Protein AF-A0AA38MY98-F1 (afdb_monomer_lite)

pLDDT: mean 74.71, std 24.86, range [24.56, 97.12]

Structure (mmCIF, N/CA/C/O backbone):
data_AF-A0AA38MY98-F1
#
_entry.id   AF-A0AA38MY98-F1
#
loop_
_atom_site.group_PDB
_atom_site.id
_atom_site.type_symbol
_atom_site.label_atom_id
_atom_site.label_alt_id
_atom_site.label_comp_id
_atom_site.label_asym_id
_atom_site.label_entity_id
_atom_site.label_seq_id
_atom_site.pdbx_PDB_ins_code
_atom_site.Cartn_x
_atom_site.Cartn_y
_atom_site.Cartn_z
_atom_site.occupancy
_atom_site.B_iso_or_equiv
_atom_site.auth_seq_id
_atom_site.auth_comp_id
_atom_site.auth_asym_id
_atom_site.auth_atom_id
_atom_site.pdbx_PDB_model_num
ATOM 1 N N . MET A 1 1 ? -35.362 14.161 -7.105 1.00 40.84 1 MET A N 1
ATOM 2 C CA . MET A 1 1 ? -34.118 13.500 -7.549 1.00 40.84 1 MET A CA 1
ATOM 3 C C . MET A 1 1 ? -33.222 14.542 -8.191 1.00 40.84 1 MET A C 1
ATOM 5 O O . MET A 1 1 ? -33.678 15.198 -9.114 1.00 40.84 1 MET A O 1
ATOM 9 N N . ALA A 1 2 ? -31.988 14.680 -7.711 1.00 24.56 2 ALA A N 1
ATOM 10 C CA . ALA A 1 2 ? -30.863 15.231 -8.465 1.00 24.56 2 ALA A CA 1
ATOM 11 C C . ALA A 1 2 ? -29.579 14.689 -7.817 1.00 24.56 2 ALA A C 1
ATOM 13 O O . ALA A 1 2 ? -29.261 15.024 -6.678 1.00 24.56 2 ALA A O 1
ATOM 14 N N . ARG A 1 3 ? -28.908 13.767 -8.514 1.00 32.44 3 ARG A N 1
ATOM 15 C CA . ARG A 1 3 ? -27.545 13.325 -8.203 1.00 32.44 3 ARG A CA 1
ATOM 16 C C . ARG A 1 3 ? -26.607 14.416 -8.703 1.00 32.44 3 ARG A C 1
ATOM 18 O O . ARG A 1 3 ? -26.642 14.699 -9.894 1.00 32.44 3 ARG A O 1
ATOM 25 N N . ASN A 1 4 ? -25.765 14.961 -7.830 1.00 28.86 4 ASN A N 1
ATOM 26 C CA . ASN A 1 4 ? -24.580 15.687 -8.268 1.00 28.86 4 ASN A CA 1
ATOM 27 C C . ASN A 1 4 ? -23.333 14.864 -7.960 1.00 28.86 4 ASN A C 1
ATOM 29 O O . ASN A 1 4 ? -23.103 14.418 -6.838 1.00 28.86 4 ASN A O 1
ATOM 33 N N . VAL A 1 5 ? -22.591 14.640 -9.038 1.00 44.44 5 VAL A N 1
ATOM 34 C CA . VAL A 1 5 ? -21.356 13.886 -9.176 1.00 44.44 5 VAL A CA 1
ATOM 35 C C . VAL A 1 5 ? -20.304 14.928 -9.539 1.00 44.44 5 VAL A C 1
ATOM 37 O O . VAL A 1 5 ? -20.286 15.386 -10.674 1.00 44.44 5 VAL A O 1
ATOM 40 N N . SER A 1 6 ? -19.454 15.342 -8.604 1.00 34.62 6 SER A N 1
ATOM 41 C CA . SER A 1 6 ? -18.190 16.013 -8.939 1.00 34.62 6 S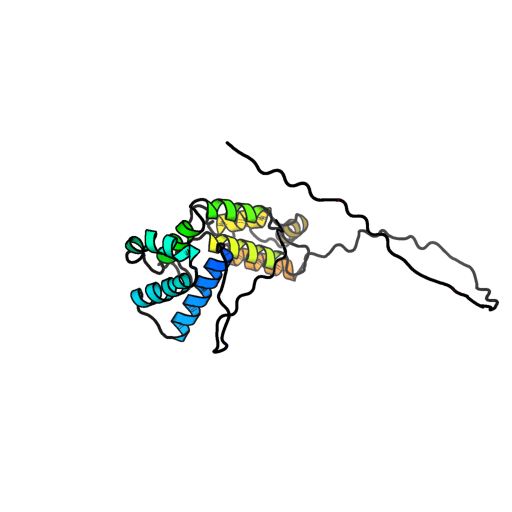ER A CA 1
ATOM 42 C C . SER A 1 6 ? -17.276 16.010 -7.724 1.00 34.62 6 SER A C 1
ATOM 44 O O . SER A 1 6 ? -17.656 16.478 -6.653 1.00 34.62 6 SER A O 1
ATOM 46 N N . GLY A 1 7 ? -16.094 15.425 -7.895 1.00 41.94 7 GLY A N 1
ATOM 47 C CA . GLY A 1 7 ? -15.116 15.251 -6.840 1.00 41.94 7 GLY A CA 1
ATOM 48 C C . GLY A 1 7 ? -14.473 16.551 -6.378 1.00 41.94 7 GLY A C 1
ATOM 49 O O . GLY A 1 7 ? -14.254 17.474 -7.154 1.00 41.94 7 GLY A O 1
ATOM 50 N N . SER A 1 8 ? -14.100 16.542 -5.109 1.00 33.19 8 SER A N 1
ATOM 51 C CA . SER A 1 8 ? -12.891 17.175 -4.599 1.00 33.19 8 SER A CA 1
ATOM 52 C C . SER A 1 8 ? -12.679 16.585 -3.210 1.00 33.19 8 SER A C 1
ATOM 54 O O . SER A 1 8 ? -13.459 16.857 -2.297 1.00 33.19 8 SER A O 1
ATOM 56 N N . GLY A 1 9 ? -11.708 15.678 -3.096 1.00 45.19 9 GLY A N 1
ATOM 57 C CA . GLY A 1 9 ? -11.251 15.195 -1.801 1.00 45.19 9 GLY A CA 1
ATOM 58 C C . GLY A 1 9 ? -10.671 16.369 -1.025 1.00 45.19 9 GLY A C 1
ATOM 59 O O . GLY A 1 9 ? -9.824 17.085 -1.552 1.00 45.19 9 GLY A O 1
ATOM 60 N N . TRP A 1 10 ? -11.153 16.574 0.194 1.00 34.00 10 TRP A N 1
ATOM 61 C CA . TRP A 1 10 ? -10.585 17.543 1.118 1.00 34.00 10 TRP A CA 1
ATOM 62 C C . TRP A 1 10 ? -10.398 16.881 2.475 1.00 34.00 10 TRP A C 1
ATOM 64 O O . TRP A 1 10 ? -11.322 16.268 3.013 1.00 34.00 10 TRP A O 1
ATOM 74 N N . VAL A 1 11 ? -9.195 17.059 3.006 1.00 40.22 11 VAL A N 1
ATOM 75 C CA . VAL A 1 11 ? -8.798 16.797 4.384 1.00 40.22 11 VAL A CA 1
ATOM 76 C C . VAL A 1 11 ? -8.211 18.112 4.898 1.00 40.22 11 VAL A C 1
ATOM 78 O O . VAL A 1 11 ? -7.344 18.689 4.247 1.00 40.22 11 VAL A O 1
ATOM 81 N N . ASP A 1 12 ? -8.700 18.599 6.038 1.00 35.41 12 ASP A N 1
ATOM 82 C CA . ASP A 1 12 ? -8.039 19.640 6.831 1.00 35.41 12 ASP A CA 1
ATOM 83 C C . ASP A 1 12 ? -8.082 19.212 8.301 1.00 35.41 12 ASP A C 1
ATOM 85 O O . ASP A 1 12 ? -9.153 18.961 8.863 1.00 35.41 12 ASP A O 1
ATOM 89 N N . MET A 1 13 ? -6.895 19.068 8.888 1.00 44.84 13 MET A N 1
ATOM 90 C CA . MET A 1 13 ? -6.662 18.518 10.218 1.00 44.84 13 MET A CA 1
ATOM 91 C C . MET A 1 13 ? -5.711 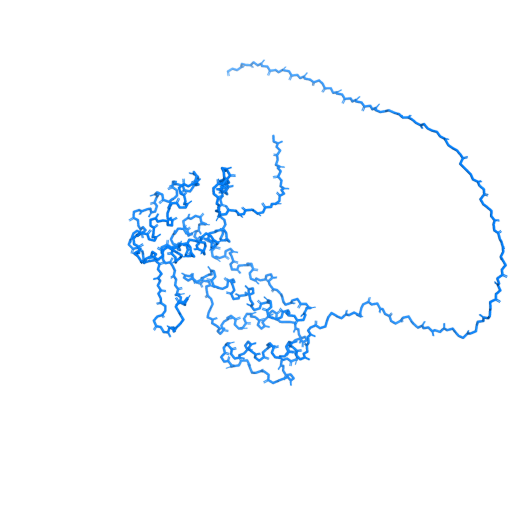19.411 11.027 1.00 44.84 13 MET A C 1
ATOM 93 O O . MET A 1 13 ? -4.643 18.980 11.453 1.00 44.84 13 MET A O 1
ATOM 97 N N . GLY A 1 14 ? -6.172 20.625 11.337 1.00 40.19 14 GLY A N 1
ATOM 98 C CA . GLY A 1 14 ? -5.925 21.232 12.649 1.00 40.19 14 GLY A CA 1
ATOM 99 C C . GLY A 1 14 ? -5.410 22.670 12.641 1.00 40.19 14 GLY A C 1
ATOM 100 O O . GLY A 1 14 ? -4.256 22.921 12.334 1.00 40.19 14 GLY A O 1
ATOM 101 N N . THR A 1 15 ? -6.251 23.611 13.087 1.00 39.53 15 THR A N 1
ATOM 102 C CA . THR A 1 15 ? -5.962 24.601 14.153 1.00 39.53 15 THR A CA 1
ATOM 103 C C . THR A 1 15 ? -7.135 25.590 14.286 1.00 39.53 15 THR A C 1
ATOM 105 O O . THR A 1 15 ? -7.439 26.345 13.373 1.00 39.53 15 THR A O 1
ATOM 108 N N . LEU A 1 16 ? -7.826 25.555 15.435 1.00 38.88 16 LEU A N 1
ATOM 109 C CA . LEU A 1 16 ? -8.679 26.601 16.053 1.00 38.88 16 LEU A CA 1
ATOM 110 C C . LEU A 1 16 ? -9.697 27.429 15.223 1.00 38.88 16 LEU A C 1
ATOM 112 O O . LEU A 1 16 ? -10.316 28.332 15.787 1.00 38.88 16 LEU A O 1
ATOM 116 N N . LYS A 1 17 ? -9.977 27.127 13.953 1.00 36.16 17 LYS A N 1
ATOM 117 C CA . LYS A 1 17 ? -11.133 27.684 13.230 1.00 36.16 17 LYS A CA 1
ATOM 118 C C . LYS A 1 17 ? -12.311 26.720 13.283 1.00 36.16 17 LYS A C 1
ATOM 120 O O . LYS A 1 17 ? -12.193 25.536 12.978 1.00 36.16 17 LYS A O 1
ATOM 125 N N . ALA A 1 18 ? -13.457 27.239 13.714 1.00 36.75 18 ALA A N 1
ATOM 126 C CA . ALA A 1 18 ? -14.704 26.497 13.762 1.00 36.75 18 ALA A CA 1
ATOM 127 C C . ALA A 1 18 ? -15.083 25.995 12.359 1.00 36.75 18 ALA A C 1
ATOM 129 O O . ALA A 1 18 ? -15.306 26.795 11.455 1.00 36.75 18 ALA A O 1
ATOM 130 N N . GLY A 1 19 ? -15.205 24.672 12.225 1.00 42.72 19 GLY A N 1
ATOM 131 C CA . GLY A 1 19 ? -15.960 24.034 11.150 1.00 42.72 19 GLY A CA 1
ATOM 132 C C . GLY A 1 19 ? -15.134 23.405 10.032 1.00 42.72 19 GLY A C 1
ATOM 133 O O . GLY A 1 19 ? -15.082 23.959 8.948 1.00 42.72 19 GLY A O 1
ATOM 134 N N . CYS A 1 20 ? -14.630 22.191 10.264 1.00 39.03 20 CYS A N 1
ATOM 135 C CA . CYS A 1 20 ? -14.433 21.177 9.223 1.00 39.03 20 CYS A CA 1
ATOM 136 C C . CYS A 1 20 ? -14.694 19.794 9.847 1.00 39.03 20 CYS A C 1
ATOM 138 O O . CYS A 1 20 ? -13.839 19.207 10.507 1.00 39.03 20 CYS A O 1
ATOM 140 N N . GLN A 1 21 ? -15.925 19.297 9.716 1.00 44.03 21 GLN A N 1
ATOM 141 C CA . GLN A 1 21 ? -16.250 17.897 9.989 1.00 44.03 21 GLN A CA 1
ATOM 142 C C . GLN A 1 21 ? -15.902 17.090 8.735 1.00 44.03 21 GLN A C 1
ATOM 144 O O . GLN A 1 21 ? -16.430 17.376 7.663 1.00 44.03 21 GLN A O 1
ATOM 149 N N . LEU A 1 22 ? -15.041 16.074 8.859 1.00 42.34 22 LEU A N 1
ATOM 150 C CA . LEU A 1 22 ? -14.888 15.036 7.838 1.00 42.34 22 LEU A CA 1
ATOM 151 C C . LEU A 1 22 ? -16.235 14.313 7.701 1.00 42.34 22 LEU A C 1
ATOM 153 O O . LEU A 1 22 ? -16.531 13.403 8.464 1.00 42.34 22 LEU A O 1
ATOM 157 N N . LEU A 1 23 ? -17.079 14.729 6.761 1.00 45.53 23 LEU A N 1
ATOM 158 C CA . LEU A 1 23 ? -18.311 14.026 6.403 1.00 45.53 23 LEU A CA 1
ATOM 159 C C . LEU A 1 23 ? -18.011 13.101 5.221 1.00 45.53 23 LEU A C 1
ATOM 161 O O . LEU A 1 23 ? -18.436 13.355 4.097 1.00 45.53 23 LEU A O 1
ATOM 165 N N . ILE A 1 24 ? -17.246 12.033 5.464 1.00 51.22 24 ILE A N 1
ATOM 166 C CA . ILE A 1 24 ? -17.134 10.932 4.504 1.00 51.22 24 ILE A CA 1
ATOM 167 C C . ILE A 1 24 ? -18.190 9.898 4.909 1.00 51.22 24 ILE A C 1
ATOM 169 O O . ILE A 1 24 ? -18.019 9.250 5.939 1.00 51.22 24 ILE A O 1
ATOM 173 N N . PRO A 1 25 ? -19.294 9.740 4.153 1.00 54.22 25 PRO A N 1
ATOM 174 C CA . PRO A 1 25 ? -20.364 8.827 4.549 1.00 54.22 25 PRO A CA 1
ATOM 175 C C . PRO A 1 25 ? -19.892 7.367 4.623 1.00 54.22 25 PRO A C 1
ATOM 177 O O . PRO A 1 25 ? -20.384 6.637 5.478 1.00 54.22 25 PRO A O 1
ATOM 180 N N . ASN A 1 26 ? -18.914 6.978 3.787 1.00 68.25 26 ASN A N 1
ATOM 181 C CA . ASN A 1 26 ? -18.267 5.661 3.775 1.00 68.25 26 ASN A CA 1
ATOM 182 C C . ASN A 1 26 ? -16.765 5.820 3.450 1.00 68.25 26 ASN A C 1
ATOM 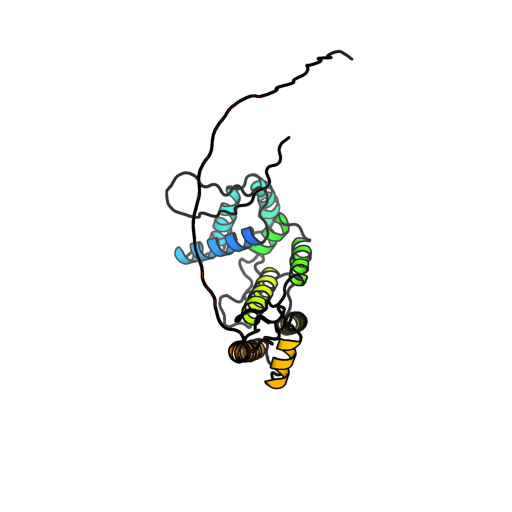184 O O . ASN A 1 26 ? -16.440 6.107 2.292 1.00 68.25 26 ASN A O 1
ATOM 188 N N . PRO A 1 27 ? -15.843 5.708 4.423 1.00 82.56 27 PRO A N 1
ATOM 189 C CA . PRO A 1 27 ? -14.415 5.845 4.153 1.00 82.56 27 PRO A CA 1
ATOM 190 C C . PRO A 1 27 ? -13.935 4.693 3.265 1.00 82.56 27 PRO A C 1
ATOM 192 O O . PRO A 1 27 ? -14.334 3.544 3.431 1.00 82.56 27 PRO A O 1
ATOM 195 N N . ASN A 1 28 ? -13.084 5.015 2.296 1.00 88.94 28 ASN A N 1
ATOM 196 C CA . ASN A 1 28 ? -12.396 4.023 1.477 1.00 88.94 28 ASN A CA 1
ATOM 197 C C . ASN A 1 28 ? -11.043 3.661 2.116 1.00 88.94 28 ASN A C 1
ATOM 199 O O . ASN A 1 28 ? -10.641 4.250 3.119 1.00 88.94 28 ASN A O 1
ATOM 203 N N . LEU A 1 29 ? -10.326 2.703 1.523 1.00 91.19 29 LEU A N 1
ATOM 204 C CA . LEU A 1 29 ? -9.009 2.296 2.018 1.00 91.19 29 LEU A CA 1
ATOM 205 C C . LEU A 1 29 ? -8.032 3.473 2.128 1.00 91.19 29 LEU A C 1
ATOM 207 O O . LEU A 1 29 ? -7.358 3.596 3.141 1.00 91.19 29 LEU A O 1
ATOM 211 N N . ASP A 1 30 ? -7.978 4.340 1.113 1.00 88.44 30 ASP A N 1
ATOM 212 C CA . ASP A 1 30 ? -7.069 5.491 1.096 1.00 88.44 30 ASP A CA 1
ATOM 213 C C . ASP A 1 30 ? -7.300 6.412 2.303 1.00 88.44 30 ASP A C 1
ATOM 215 O O . ASP A 1 30 ? -6.351 6.752 3.002 1.00 88.44 30 ASP A O 1
ATOM 219 N N . ALA A 1 31 ? -8.562 6.732 2.601 1.00 88.69 31 ALA A N 1
ATOM 220 C CA . ALA A 1 31 ? -8.935 7.575 3.733 1.00 88.69 31 ALA A CA 1
ATOM 221 C C . ALA A 1 31 ? -8.615 6.926 5.090 1.00 88.69 31 ALA A C 1
ATOM 223 O O . ALA A 1 31 ? -8.239 7.619 6.034 1.00 88.69 31 ALA A O 1
ATOM 224 N N . LEU A 1 32 ? -8.759 5.602 5.209 1.00 91.50 32 LEU A N 1
ATOM 225 C CA . LEU A 1 32 ? -8.406 4.885 6.437 1.00 91.50 32 LEU A CA 1
ATOM 226 C C . LEU A 1 32 ? -6.888 4.844 6.658 1.00 91.50 32 LEU A C 1
ATOM 228 O O . LEU A 1 32 ? -6.437 5.016 7.787 1.00 91.50 32 LEU A O 1
ATOM 232 N N . GLU A 1 33 ? -6.105 4.636 5.598 1.00 91.25 33 GLU A N 1
ATOM 233 C CA . GLU A 1 33 ? -4.637 4.661 5.662 1.00 91.25 33 GLU A CA 1
ATOM 234 C C . GLU A 1 33 ? -4.106 6.067 5.976 1.00 91.25 33 GLU A C 1
ATOM 236 O O . GLU A 1 33 ? -3.182 6.216 6.773 1.00 91.25 33 GLU A O 1
ATOM 241 N N . GLU A 1 34 ? -4.718 7.106 5.404 1.00 89.81 34 GLU A N 1
ATOM 242 C CA . GLU A 1 34 ? -4.391 8.500 5.713 1.00 89.81 34 GLU A CA 1
ATOM 243 C C . GLU A 1 34 ? -4.719 8.844 7.171 1.00 89.81 34 GLU A C 1
ATOM 245 O O . GLU A 1 34 ? -3.896 9.440 7.866 1.00 89.81 34 GLU A O 1
ATOM 250 N N . LEU A 1 35 ? -5.878 8.399 7.672 1.00 90.19 35 LEU A N 1
ATOM 251 C CA . LEU A 1 35 ? -6.230 8.549 9.082 1.00 90.19 35 LEU A CA 1
ATOM 252 C C . LEU A 1 35 ? -5.216 7.853 9.994 1.00 90.19 35 LEU A C 1
ATOM 254 O O . LEU A 1 35 ? -4.832 8.418 11.016 1.00 90.19 35 LEU A O 1
ATOM 258 N N . TRP A 1 36 ? -4.798 6.634 9.644 1.00 91.06 36 TRP A N 1
ATOM 259 C CA . TRP A 1 36 ? -3.760 5.920 10.383 1.00 91.06 36 TRP A CA 1
ATOM 260 C C . TRP A 1 36 ? -2.467 6.729 10.441 1.00 91.06 36 TRP A C 1
ATOM 262 O O . TRP A 1 36 ? -1.984 6.995 11.539 1.00 91.06 36 TRP A O 1
ATOM 272 N N . GLY A 1 37 ? -1.958 7.179 9.290 1.00 89.69 37 GLY A N 1
ATOM 273 C CA . GLY A 1 37 ? -0.746 7.999 9.222 1.00 89.69 37 GLY A CA 1
ATOM 274 C C . GLY A 1 37 ? -0.855 9.265 10.070 1.00 89.69 37 GLY A C 1
ATOM 275 O O . GLY A 1 37 ? 0.001 9.517 10.912 1.00 89.69 37 GLY A O 1
ATOM 276 N N . TYR A 1 38 ? -1.960 10.002 9.934 1.00 89.56 38 TYR A N 1
ATOM 277 C CA . TYR A 1 38 ? -2.215 11.201 10.731 1.00 89.56 38 TYR A CA 1
ATOM 278 C C . TYR A 1 38 ? -2.206 10.916 12.237 1.00 89.56 38 TYR A C 1
ATOM 280 O O . TYR A 1 38 ? -1.599 11.661 13.007 1.00 89.56 38 TYR A O 1
ATOM 288 N N . VAL A 1 39 ? -2.892 9.858 12.682 1.00 90.94 39 VAL A N 1
ATOM 289 C CA . VAL A 1 39 ? -2.953 9.536 14.111 1.00 90.94 39 VAL A CA 1
ATOM 290 C C . VAL A 1 39 ? -1.576 9.139 14.630 1.00 90.94 39 VAL A C 1
ATOM 292 O O . VAL A 1 39 ? -1.215 9.600 15.705 1.00 90.94 39 VAL A O 1
ATOM 295 N N . ILE A 1 40 ? -0.795 8.356 13.881 1.00 90.69 40 ILE A N 1
ATOM 296 C CA . ILE A 1 40 ? 0.574 7.992 14.275 1.00 90.69 40 ILE A CA 1
ATOM 297 C C . ILE A 1 40 ? 1.430 9.243 14.488 1.00 90.69 40 ILE A C 1
ATOM 299 O O . ILE A 1 40 ? 1.936 9.420 15.592 1.00 90.69 40 ILE A O 1
ATOM 303 N N . THR A 1 41 ? 1.474 10.158 13.515 1.00 90.81 41 THR A N 1
ATOM 304 C CA . THR A 1 41 ? 2.230 11.416 13.642 1.00 90.81 41 THR A CA 1
ATOM 305 C C . THR A 1 41 ? 1.796 12.222 14.869 1.00 90.81 41 THR A C 1
ATOM 307 O O . THR A 1 41 ? 2.629 12.668 15.646 1.00 90.81 41 THR A O 1
ATOM 310 N N . ASN A 1 42 ? 0.489 12.343 15.126 1.00 90.44 42 ASN A N 1
ATOM 311 C CA . ASN A 1 42 ? 0.006 13.075 16.304 1.00 90.44 42 ASN A CA 1
ATOM 312 C C . ASN A 1 42 ? 0.311 12.378 17.636 1.00 90.44 42 ASN A C 1
ATOM 314 O O . ASN A 1 42 ? 0.393 13.042 18.669 1.00 90.44 42 ASN A O 1
ATOM 318 N N . LEU A 1 43 ? 0.380 11.046 17.654 1.00 90.81 43 LEU A N 1
ATOM 319 C CA . LEU A 1 43 ? 0.756 10.298 18.851 1.00 90.81 43 LEU A CA 1
ATOM 320 C C . LEU A 1 43 ? 2.245 10.486 19.150 1.00 90.81 43 LEU A C 1
ATOM 322 O O . LEU A 1 43 ? 2.595 10.656 20.315 1.00 90.81 43 LEU A O 1
ATOM 326 N N . GLU A 1 44 ? 3.082 10.494 18.113 1.00 90.50 44 GLU A N 1
ATOM 327 C CA . GLU A 1 44 ? 4.521 10.760 18.199 1.00 90.50 44 GLU A CA 1
ATOM 328 C C . GLU A 1 44 ? 4.802 12.193 18.654 1.00 90.50 44 GLU A C 1
ATOM 330 O O . GLU A 1 44 ? 5.498 12.377 19.645 1.00 90.50 44 GLU A O 1
ATOM 335 N N . ASP A 1 45 ? 4.162 13.194 18.042 1.00 92.19 45 ASP A N 1
ATOM 336 C CA . ASP A 1 45 ? 4.297 14.611 18.420 1.00 92.19 45 ASP A CA 1
ATOM 337 C C . ASP A 1 45 ? 3.912 14.891 19.885 1.00 92.19 45 ASP A C 1
ATOM 339 O O . ASP A 1 45 ? 4.299 15.905 20.468 1.00 92.19 45 ASP A O 1
ATOM 343 N N . ARG A 1 46 ? 3.096 14.015 20.482 1.00 92.94 46 ARG A N 1
ATOM 344 C CA . ARG A 1 46 ? 2.614 14.115 21.867 1.00 92.94 46 ARG A CA 1
ATOM 345 C C . ARG A 1 46 ? 3.337 13.165 22.823 1.00 92.94 46 ARG A C 1
ATOM 347 O O . ARG A 1 46 ? 2.893 13.047 23.967 1.00 92.94 46 ARG A O 1
ATOM 354 N N . ASP A 1 47 ? 4.370 12.462 22.360 1.00 92.88 47 ASP A N 1
ATOM 355 C CA . ASP A 1 47 ? 5.111 11.442 23.110 1.00 92.88 47 ASP A CA 1
ATOM 356 C C . ASP A 1 47 ? 4.202 10.370 23.750 1.00 92.88 47 ASP A C 1
ATOM 358 O O . ASP A 1 47 ? 4.463 9.839 24.835 1.00 92.88 47 ASP A O 1
ATOM 362 N N . ILE A 1 48 ? 3.086 10.033 23.093 1.00 91.69 48 ILE A N 1
ATOM 363 C CA . ILE A 1 48 ? 2.153 9.022 23.594 1.00 91.69 48 ILE A CA 1
ATOM 364 C C . ILE A 1 48 ? 2.712 7.639 23.272 1.00 91.69 48 ILE A C 1
ATOM 366 O O . ILE A 1 48 ? 2.622 7.153 22.146 1.00 91.69 48 ILE A O 1
ATOM 370 N N . THR A 1 49 ? 3.244 6.967 24.291 1.00 92.38 49 THR A N 1
ATOM 371 C CA . THR A 1 49 ? 3.807 5.613 24.172 1.00 92.38 49 THR A CA 1
ATOM 372 C C . THR A 1 49 ? 2.845 4.516 24.627 1.00 92.38 49 THR A C 1
ATOM 374 O O . THR A 1 49 ? 2.887 3.419 24.070 1.00 92.38 49 THR A O 1
ATOM 377 N N . ASP A 1 50 ? 1.936 4.816 25.563 1.00 95.62 50 ASP A N 1
ATOM 378 C CA . ASP A 1 50 ? 0.968 3.858 26.111 1.00 95.62 50 ASP A CA 1
ATOM 379 C C . ASP A 1 50 ? -0.008 3.334 25.047 1.00 95.62 50 ASP A C 1
ATOM 381 O O . ASP A 1 50 ? -0.777 4.086 24.443 1.00 95.62 50 ASP A O 1
ATOM 385 N N . GLU A 1 51 ? -0.010 2.019 24.840 1.00 93.69 51 GLU A N 1
ATOM 386 C CA . GLU A 1 51 ? -0.783 1.376 23.779 1.00 93.69 51 GLU A CA 1
ATOM 387 C C . GLU A 1 51 ? -2.299 1.533 23.972 1.00 93.69 51 GLU A C 1
ATOM 389 O O . GLU A 1 51 ? -3.037 1.757 23.007 1.00 93.69 51 GLU A O 1
ATOM 394 N N . ALA A 1 52 ? -2.783 1.449 25.215 1.00 94.69 52 ALA A N 1
ATOM 395 C CA . ALA A 1 52 ? -4.204 1.612 25.507 1.00 94.69 52 ALA A CA 1
ATOM 396 C C . ALA A 1 52 ? -4.679 3.033 25.162 1.00 94.69 52 ALA A C 1
ATOM 398 O O . ALA A 1 52 ? -5.757 3.209 24.579 1.00 94.69 52 ALA A O 1
ATOM 399 N N . LEU A 1 53 ? -3.857 4.043 25.451 1.00 93.75 53 LEU A N 1
ATOM 400 C CA . LEU A 1 53 ? -4.103 5.429 25.082 1.00 93.75 53 LEU A CA 1
ATOM 401 C C . LEU A 1 53 ? -4.049 5.638 23.563 1.00 93.75 53 LEU A C 1
ATOM 403 O O . LEU A 1 53 ? -4.958 6.280 23.032 1.00 93.75 53 LEU A O 1
ATOM 407 N N . LYS A 1 54 ? -3.080 5.040 22.850 1.00 94.50 54 LYS A N 1
ATOM 408 C CA . LYS A 1 54 ? -3.021 5.069 21.370 1.00 94.50 54 LYS A CA 1
ATOM 409 C C . LYS A 1 54 ? -4.320 4.551 20.750 1.00 94.50 54 LYS A C 1
ATOM 411 O O . LYS A 1 54 ? -4.957 5.247 19.957 1.00 94.50 54 LYS A O 1
ATOM 416 N N . LYS A 1 55 ? -4.770 3.366 21.180 1.00 94.94 55 LYS A N 1
ATOM 417 C CA . LYS A 1 55 ? -6.031 2.749 20.729 1.00 94.94 55 LYS A CA 1
ATOM 418 C C . LYS A 1 55 ? -7.235 3.644 21.012 1.00 94.94 55 LYS A C 1
ATOM 420 O O . LYS A 1 55 ? -8.091 3.828 20.147 1.00 94.94 55 LYS A O 1
ATOM 425 N N . LYS A 1 56 ? -7.305 4.223 22.212 1.00 92.75 56 LYS A N 1
ATOM 426 C CA . LYS A 1 56 ? -8.402 5.108 22.624 1.00 92.75 56 LYS A CA 1
ATOM 427 C C . LYS A 1 56 ? -8.465 6.388 21.787 1.00 92.75 56 LYS A C 1
ATOM 429 O O . LYS A 1 56 ? -9.556 6.780 21.371 1.00 92.75 56 LYS A O 1
ATOM 434 N N . GLU A 1 57 ? -7.329 7.036 21.540 1.00 91.62 57 GLU A N 1
ATOM 435 C CA . GLU A 1 57 ? -7.262 8.248 20.714 1.00 91.62 57 GLU A CA 1
ATOM 436 C C . GLU A 1 57 ? -7.594 7.936 19.247 1.00 91.62 57 GLU A C 1
ATOM 438 O O . GLU A 1 57 ? -8.364 8.675 18.637 1.00 91.62 57 GLU A O 1
ATOM 443 N N . PHE A 1 58 ? -7.147 6.792 18.714 1.00 91.88 58 PHE A N 1
ATOM 444 C CA . PHE A 1 58 ? -7.532 6.347 17.370 1.00 91.88 58 PHE A CA 1
ATOM 445 C C . PHE A 1 58 ? -9.050 6.159 17.236 1.00 91.88 58 PHE A C 1
ATOM 447 O O . PHE A 1 58 ? -9.666 6.677 16.307 1.00 91.88 58 PHE A O 1
ATOM 454 N N . LEU A 1 59 ? -9.694 5.483 18.195 1.00 91.00 59 LEU A N 1
ATOM 455 C CA . LEU A 1 59 ? -11.150 5.283 18.181 1.00 91.00 59 LEU A CA 1
ATOM 456 C C . LEU A 1 59 ? -11.938 6.595 18.289 1.00 91.00 59 LEU A C 1
ATOM 458 O O . LEU A 1 59 ? -13.017 6.714 17.704 1.00 91.00 59 LEU A O 1
ATOM 462 N N . ARG A 1 60 ? -11.407 7.610 18.986 1.00 89.00 60 ARG A N 1
ATOM 463 C CA . ARG A 1 60 ? -12.036 8.941 19.064 1.00 89.00 60 ARG A CA 1
ATOM 464 C C . ARG A 1 60 ? -12.156 9.617 17.704 1.00 89.00 60 ARG A C 1
ATOM 466 O O . ARG A 1 60 ? -13.111 10.369 17.508 1.00 89.00 60 ARG A O 1
ATOM 473 N N . CYS A 1 61 ? -11.260 9.328 16.761 1.00 87.00 61 CYS A N 1
ATOM 474 C CA . CYS A 1 61 ? -11.360 9.842 15.398 1.00 87.00 61 CYS A CA 1
ATOM 475 C C . CYS A 1 61 ? -12.655 9.384 14.711 1.00 87.00 61 CYS A C 1
ATOM 477 O O . CYS A 1 61 ? -13.277 10.169 13.997 1.00 87.00 61 CYS A O 1
ATOM 479 N N . PHE A 1 62 ? -13.127 8.170 15.017 1.00 85.19 62 PHE A N 1
ATOM 480 C CA . PHE A 1 62 ? -14.352 7.620 14.438 1.00 85.19 62 PHE A CA 1
ATOM 481 C C . PHE A 1 62 ? -15.634 8.138 15.079 1.00 85.19 62 PHE A C 1
ATOM 483 O O . PHE A 1 62 ? -16.689 8.096 14.454 1.00 85.19 62 PHE A O 1
ATOM 490 N N . ALA A 1 63 ? -15.565 8.693 16.292 1.00 79.12 63 ALA A N 1
ATOM 491 C CA . ALA A 1 63 ? -16.740 9.219 16.987 1.00 79.12 63 ALA A CA 1
ATOM 492 C C . ALA A 1 63 ? -17.412 10.390 16.243 1.00 79.12 63 ALA A C 1
ATOM 494 O O . ALA A 1 63 ? -18.583 10.681 16.485 1.00 79.12 63 ALA A O 1
ATOM 495 N N . LYS A 1 64 ? -16.682 11.050 15.334 1.00 75.12 64 LYS A N 1
ATOM 496 C CA . LYS A 1 64 ? -17.196 12.129 14.478 1.00 75.12 64 LYS A CA 1
ATOM 497 C C . LYS A 1 64 ? -18.019 11.613 13.290 1.00 75.12 64 LYS A C 1
ATOM 499 O O . LYS A 1 64 ? -18.767 12.387 12.700 1.00 75.12 64 LYS A O 1
ATOM 504 N N . TRP A 1 65 ? -17.918 10.325 12.962 1.00 79.69 65 TRP A N 1
ATOM 505 C CA . TRP A 1 65 ? -18.664 9.683 11.884 1.00 79.69 65 TRP A CA 1
ATOM 506 C C . TRP A 1 65 ? -19.871 8.947 12.455 1.00 79.69 65 TRP A C 1
ATOM 508 O O . TRP A 1 65 ? -19.758 7.824 12.948 1.00 79.69 65 TRP A O 1
ATOM 518 N N . SER A 1 66 ? -21.045 9.577 12.380 1.00 76.81 66 SER A N 1
ATOM 519 C CA . SER A 1 66 ? -22.297 8.992 12.879 1.00 76.81 66 SER A CA 1
ATOM 520 C C . SER A 1 66 ? -22.573 7.606 12.289 1.00 76.81 66 SER A C 1
ATOM 522 O O . SER A 1 66 ? -23.017 6.727 13.020 1.00 76.81 66 SER A O 1
ATOM 524 N N . THR A 1 67 ? -22.232 7.390 11.015 1.00 77.81 67 THR A N 1
ATOM 525 C CA . THR A 1 67 ? -22.388 6.107 10.310 1.00 77.81 67 THR A CA 1
ATOM 526 C C . THR A 1 67 ? -21.428 5.021 10.795 1.00 77.81 67 THR A C 1
ATOM 528 O O . THR A 1 67 ? -21.778 3.846 10.788 1.00 77.81 67 THR A O 1
ATOM 531 N N . LEU A 1 68 ? -20.231 5.387 11.261 1.00 85.12 68 LEU A N 1
ATOM 532 C CA . LEU A 1 68 ? -19.225 4.421 11.717 1.00 85.12 68 LEU A CA 1
ATOM 533 C C . LEU A 1 68 ? -19.323 4.137 13.210 1.00 85.12 68 LEU A C 1
ATOM 535 O O . LEU A 1 68 ? -18.787 3.135 13.672 1.00 85.12 68 LEU A O 1
ATOM 539 N N . LYS A 1 69 ? -20.024 4.978 13.973 1.00 83.12 69 LYS A N 1
ATOM 540 C CA . LYS A 1 69 ? -20.189 4.797 15.417 1.00 83.12 69 LYS A CA 1
ATOM 541 C C . LYS A 1 69 ? -20.776 3.427 15.762 1.00 83.12 69 LYS A C 1
ATOM 543 O O . LYS A 1 69 ? -20.259 2.764 16.655 1.00 83.12 69 LYS A O 1
ATOM 548 N N . GLU A 1 70 ? -21.816 3.003 15.048 1.00 86.31 70 GLU A N 1
ATOM 549 C CA . GLU A 1 70 ? -22.438 1.684 15.235 1.00 86.31 70 GLU A CA 1
ATOM 550 C C . GLU A 1 70 ? -21.475 0.563 14.834 1.00 86.31 70 GLU A C 1
ATOM 552 O O . GLU A 1 70 ? -21.228 -0.351 15.616 1.00 86.31 70 GLU A O 1
ATOM 557 N N . THR A 1 71 ? -20.820 0.707 13.678 1.00 88.88 71 THR A N 1
ATOM 558 C CA . THR A 1 71 ? -19.833 -0.260 13.171 1.00 88.88 71 THR A CA 1
ATOM 559 C C .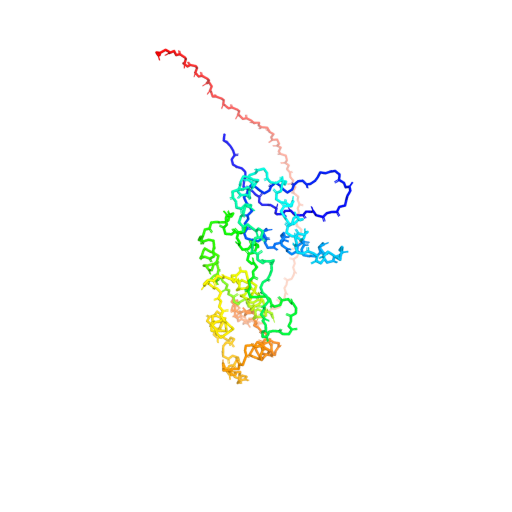 THR A 1 71 ? -18.683 -0.484 14.161 1.00 88.88 71 THR A C 1
ATOM 561 O O . THR A 1 71 ? -18.285 -1.620 14.417 1.00 88.88 71 THR A O 1
ATOM 564 N N . ILE A 1 72 ? -18.158 0.593 14.753 1.00 90.81 72 ILE A N 1
ATOM 565 C CA . ILE A 1 72 ? -17.094 0.534 15.759 1.00 90.81 72 ILE A CA 1
ATOM 566 C C . ILE A 1 72 ? -17.617 -0.038 17.078 1.00 90.81 72 ILE A C 1
ATOM 568 O O . ILE A 1 72 ? -16.921 -0.836 17.706 1.00 90.81 72 ILE A O 1
ATOM 572 N N . ALA A 1 73 ? -18.832 0.324 17.501 1.00 89.12 73 ALA A N 1
ATOM 573 C CA . ALA A 1 73 ? -19.438 -0.220 18.713 1.00 89.12 73 ALA A CA 1
ATOM 574 C C . ALA A 1 73 ? -19.575 -1.749 18.636 1.00 89.12 73 ALA A C 1
ATOM 576 O O . ALA A 1 73 ? -19.228 -2.431 19.602 1.00 89.12 73 ALA A O 1
ATOM 577 N N . GLU A 1 74 ? -19.970 -2.286 17.479 1.00 90.50 74 GLU A N 1
ATOM 578 C CA . GLU A 1 74 ? -20.080 -3.731 17.250 1.00 90.50 74 GLU A CA 1
ATOM 579 C C . GLU A 1 74 ? -18.764 -4.474 17.494 1.00 90.50 74 GLU A C 1
ATOM 581 O O . GLU A 1 74 ? -18.771 -5.533 18.115 1.00 90.50 74 GLU A O 1
ATOM 586 N N . ILE A 1 75 ? -17.628 -3.929 17.051 1.00 91.31 75 ILE A N 1
ATOM 587 C CA . ILE A 1 75 ? -16.317 -4.589 17.196 1.00 91.31 75 ILE A CA 1
ATOM 588 C C . ILE A 1 75 ? -15.557 -4.176 18.459 1.00 91.31 75 ILE A C 1
ATOM 590 O O . ILE A 1 75 ? -14.565 -4.819 18.807 1.00 91.31 75 ILE A O 1
ATOM 594 N N . SER A 1 76 ? -16.024 -3.143 19.167 1.00 89.62 76 SER A N 1
ATOM 595 C CA . SER A 1 76 ? -15.316 -2.495 20.280 1.00 89.62 76 SER A CA 1
ATOM 596 C C . SER A 1 76 ? -14.883 -3.444 21.396 1.00 89.62 76 SER A C 1
ATOM 598 O O . SER A 1 76 ? -13.822 -3.246 21.976 1.00 89.62 76 SER A O 1
ATOM 600 N N . HIS A 1 77 ? -15.652 -4.498 21.666 1.00 89.81 77 HIS A N 1
ATOM 601 C CA . HIS A 1 77 ? -15.338 -5.493 22.692 1.00 89.81 77 HIS A CA 1
ATOM 602 C C . HIS A 1 77 ? -14.137 -6.386 22.322 1.00 89.81 77 HIS A C 1
ATOM 604 O O . HIS A 1 77 ? -13.453 -6.891 23.205 1.00 89.81 77 HIS A O 1
ATOM 610 N N . SER A 1 78 ? -13.863 -6.560 21.024 1.00 91.69 78 SER A N 1
ATOM 611 C CA . SER A 1 78 ? -12.791 -7.421 20.497 1.00 91.69 78 SER A CA 1
ATOM 612 C C . SER A 1 78 ? -11.493 -6.672 20.171 1.00 91.69 78 SER A C 1
ATOM 614 O O . SER A 1 78 ? -10.447 -7.285 19.962 1.00 91.69 78 SER A O 1
ATOM 616 N N . LEU A 1 79 ? -11.548 -5.340 20.098 1.00 91.81 79 LEU A N 1
ATOM 617 C CA . LEU A 1 79 ? -10.403 -4.505 19.733 1.00 91.81 79 LEU A CA 1
ATOM 618 C C . LEU A 1 79 ? -9.310 -4.416 20.815 1.00 91.81 79 LEU A C 1
ATOM 620 O O . LEU A 1 79 ? -8.138 -4.456 20.443 1.00 91.81 79 LEU A O 1
ATOM 624 N N . PRO A 1 80 ? -9.614 -4.317 22.127 1.00 90.25 80 PRO A N 1
ATOM 625 C CA . PRO A 1 80 ? -8.587 -4.153 23.157 1.00 90.25 80 PRO A CA 1
ATOM 626 C C . PRO A 1 80 ? -7.546 -5.274 23.182 1.00 90.25 80 PRO A C 1
ATOM 628 O O . PRO A 1 80 ? -6.374 -5.003 23.432 1.00 90.25 80 PRO A O 1
ATOM 631 N N . SER A 1 81 ? -7.955 -6.509 22.872 1.00 92.31 81 SER A N 1
ATOM 632 C CA . SER A 1 81 ? -7.076 -7.683 22.838 1.00 92.31 81 SER A CA 1
ATOM 633 C C . SER A 1 81 ? -6.166 -7.752 21.610 1.00 92.31 81 SER A C 1
ATOM 635 O O . SER A 1 81 ? -5.265 -8.582 21.576 1.00 92.31 81 SER A O 1
ATOM 637 N N . LYS A 1 82 ? -6.396 -6.929 20.581 1.00 94.56 82 LYS A N 1
ATOM 638 C CA . LYS A 1 82 ? -5.564 -6.898 19.371 1.00 94.56 82 LYS A CA 1
ATOM 639 C C . LYS A 1 82 ? -4.367 -5.986 19.593 1.00 94.56 82 LYS A C 1
ATOM 641 O O . LYS A 1 82 ? -4.556 -4.873 20.078 1.00 94.56 82 LYS A O 1
ATOM 646 N N . ALA A 1 83 ? -3.170 -6.427 19.218 1.00 93.88 83 ALA A N 1
ATOM 647 C CA . ALA A 1 83 ? -1.970 -5.598 19.280 1.00 93.88 83 ALA A CA 1
ATOM 648 C C . ALA A 1 83 ? -2.106 -4.357 18.382 1.00 93.88 83 ALA A C 1
ATOM 650 O O . ALA A 1 83 ? -2.744 -4.408 17.324 1.00 93.88 83 ALA A O 1
ATOM 651 N N . TRP A 1 84 ? -1.508 -3.241 18.805 1.00 93.88 84 TRP A N 1
ATOM 652 C CA . TRP A 1 84 ? -1.429 -2.021 17.994 1.00 93.88 84 TRP A CA 1
ATOM 653 C C . TRP A 1 84 ? -0.713 -2.272 16.662 1.00 93.88 84 TRP A C 1
ATOM 655 O O . TRP A 1 84 ? -1.248 -1.950 15.601 1.00 93.88 84 TRP A O 1
ATOM 665 N N . VAL A 1 85 ? 0.462 -2.897 16.733 1.00 91.88 85 VAL A N 1
ATOM 666 C CA . VAL A 1 85 ? 1.331 -3.242 15.605 1.00 91.88 85 VAL A CA 1
ATOM 667 C C . VAL A 1 85 ? 2.038 -4.560 15.929 1.00 91.88 85 VAL A C 1
ATOM 669 O O . VAL A 1 85 ? 2.457 -4.763 17.067 1.00 91.88 85 VAL A O 1
ATOM 672 N N . GLU A 1 86 ? 2.183 -5.442 14.941 1.00 89.12 86 GLU A N 1
ATOM 673 C CA . GLU A 1 86 ? 3.055 -6.619 15.032 1.00 89.12 86 GLU A CA 1
ATOM 674 C C . GLU A 1 86 ? 4.351 -6.339 14.271 1.00 89.12 86 GLU A C 1
ATOM 676 O O . GLU A 1 86 ? 4.347 -6.224 13.044 1.00 89.12 86 GLU A O 1
ATOM 681 N N . VAL A 1 87 ? 5.447 -6.189 15.013 1.00 85.19 87 VAL A N 1
ATOM 682 C CA . VAL A 1 87 ? 6.772 -5.877 14.462 1.00 85.19 87 VAL A CA 1
ATOM 683 C C . VAL A 1 87 ? 7.384 -7.132 13.850 1.00 85.19 87 VAL A C 1
ATOM 685 O O . VAL A 1 87 ? 7.290 -8.216 14.433 1.00 85.19 87 VAL A O 1
ATOM 688 N N . ASP A 1 88 ? 8.031 -6.990 12.694 1.00 77.69 88 ASP A N 1
ATOM 689 C CA . ASP A 1 88 ? 8.866 -8.062 12.168 1.00 77.69 88 ASP A CA 1
ATOM 690 C C . ASP A 1 88 ? 10.154 -8.146 12.997 1.00 77.69 88 ASP A C 1
ATOM 692 O O . ASP A 1 88 ? 11.028 -7.286 12.918 1.00 77.69 88 ASP A O 1
ATOM 696 N N . THR A 1 89 ? 10.294 -9.201 13.803 1.00 74.88 89 THR A N 1
ATOM 697 C CA . THR A 1 89 ? 11.484 -9.415 14.643 1.00 74.88 89 THR A CA 1
ATOM 698 C C . THR A 1 89 ? 12.774 -9.606 13.842 1.00 74.88 89 THR A C 1
ATOM 700 O O . THR A 1 89 ? 13.856 -9.605 14.425 1.00 74.88 89 THR A O 1
ATOM 703 N N . SER A 1 90 ? 12.674 -9.814 12.527 1.00 72.44 90 SER A N 1
ATOM 704 C CA . SER A 1 90 ? 13.825 -9.933 11.634 1.00 72.44 90 SER A CA 1
ATOM 705 C C . SER A 1 90 ? 14.271 -8.602 11.018 1.00 72.44 90 SER A C 1
ATOM 707 O O . SER A 1 90 ? 15.357 -8.547 10.438 1.00 72.44 90 SER A O 1
ATOM 709 N N . SER A 1 91 ? 13.482 -7.533 11.174 1.00 69.31 91 SER A N 1
ATOM 710 C CA . SER A 1 91 ? 13.777 -6.224 10.598 1.00 69.31 91 SER A CA 1
ATOM 711 C C . SER A 1 91 ? 14.452 -5.284 11.595 1.00 69.31 91 SER A C 1
ATOM 713 O O . SER A 1 91 ? 14.138 -5.259 12.784 1.00 69.31 91 SER A O 1
ATOM 715 N N . THR A 1 92 ? 15.406 -4.494 11.103 1.00 66.12 92 THR A N 1
ATOM 716 C CA . THR A 1 92 ? 16.062 -3.419 11.867 1.00 66.12 92 THR A CA 1
ATOM 717 C C . THR A 1 92 ? 15.374 -2.067 11.694 1.00 66.12 92 THR A C 1
ATOM 719 O O . THR A 1 92 ? 15.790 -1.094 12.320 1.00 66.12 92 THR A O 1
ATOM 722 N N . ASP A 1 93 ? 14.374 -1.984 10.815 1.00 63.84 93 ASP A N 1
ATOM 723 C CA . ASP A 1 93 ? 13.639 -0.755 10.542 1.00 63.84 93 ASP A CA 1
ATOM 724 C C . ASP A 1 93 ? 12.429 -0.654 11.494 1.00 63.84 93 ASP A C 1
ATOM 726 O O . ASP A 1 93 ? 11.576 -1.545 11.495 1.00 63.84 93 ASP A O 1
ATOM 730 N N . PRO A 1 94 ? 12.343 0.400 12.329 1.00 56.25 94 PRO A N 1
ATOM 731 C CA . PRO A 1 94 ? 11.231 0.585 13.260 1.00 56.25 94 PRO A CA 1
ATOM 732 C C . PRO A 1 94 ? 9.867 0.745 12.566 1.00 56.25 94 PRO A C 1
ATOM 734 O O . PRO A 1 94 ? 8.842 0.491 13.203 1.00 56.25 94 PRO A O 1
ATOM 737 N N . ASP A 1 95 ? 9.839 1.102 11.278 1.00 65.62 95 ASP A N 1
ATOM 738 C CA . ASP A 1 95 ? 8.612 1.201 10.478 1.00 65.62 95 ASP A CA 1
ATOM 739 C C . ASP A 1 95 ? 8.213 -0.133 9.821 1.00 65.62 95 ASP A C 1
ATOM 741 O O . ASP A 1 95 ? 7.172 -0.237 9.153 1.00 65.62 95 ASP A O 1
ATOM 745 N N . ASP A 1 96 ? 9.012 -1.186 10.005 1.00 69.81 96 ASP A N 1
ATOM 746 C CA . ASP A 1 96 ? 8.796 -2.472 9.361 1.00 69.81 96 ASP A CA 1
ATOM 747 C C . ASP A 1 96 ? 7.984 -3.418 10.243 1.00 69.81 96 ASP A C 1
ATOM 749 O O . ASP A 1 96 ? 8.460 -4.310 10.948 1.00 69.81 96 ASP A O 1
ATOM 753 N N . PHE A 1 97 ? 6.679 -3.181 10.202 1.00 80.69 97 PHE A N 1
ATOM 754 C CA . PHE A 1 97 ? 5.694 -4.068 10.790 1.00 80.69 97 PHE A CA 1
ATOM 755 C C . PHE A 1 97 ? 5.089 -5.026 9.764 1.00 80.69 97 PHE A C 1
ATOM 757 O O . PHE A 1 97 ? 4.781 -4.651 8.623 1.00 80.69 97 PHE A O 1
ATOM 764 N N . THR A 1 98 ? 4.823 -6.248 10.224 1.00 80.44 98 THR A N 1
ATOM 765 C CA . THR A 1 98 ? 4.182 -7.318 9.453 1.00 80.44 98 THR A CA 1
ATOM 766 C C . THR A 1 98 ? 2.699 -7.024 9.236 1.00 80.44 98 THR A C 1
ATOM 768 O O . THR A 1 98 ? 2.182 -7.162 8.123 1.00 80.44 98 THR A O 1
ATOM 771 N N . CYS A 1 99 ? 2.000 -6.589 10.289 1.00 86.38 99 CYS A N 1
ATOM 772 C CA . CYS A 1 99 ? 0.594 -6.194 10.219 1.00 86.38 99 CYS A CA 1
ATOM 773 C C . CYS A 1 99 ? 0.201 -5.221 11.343 1.00 86.38 99 CYS A C 1
ATOM 775 O O . CYS A 1 99 ? 0.997 -4.912 12.235 1.00 86.38 99 CYS A O 1
ATOM 777 N N . ARG A 1 100 ? -1.035 -4.706 11.286 1.00 93.12 100 ARG A N 1
ATOM 778 C CA . ARG A 1 100 ? -1.591 -3.770 12.275 1.00 93.12 100 ARG A CA 1
ATOM 779 C C . ARG A 1 100 ? -2.902 -4.344 12.805 1.00 93.12 100 ARG A C 1
ATOM 781 O O . ARG A 1 100 ? -3.959 -3.832 12.440 1.00 93.12 100 ARG A O 1
ATOM 788 N N . PRO A 1 101 ?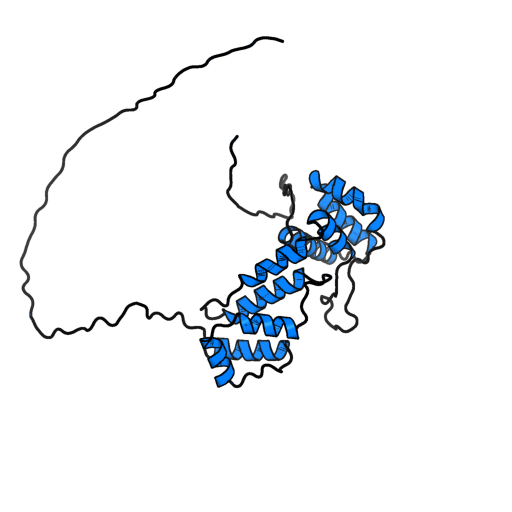 -2.890 -5.385 13.659 1.00 93.81 101 PRO A N 1
ATOM 789 C CA . PRO A 1 101 ? -4.095 -6.158 13.973 1.00 93.81 101 PRO A CA 1
ATOM 790 C C . PRO A 1 101 ? -5.277 -5.308 14.443 1.00 93.81 101 PRO A C 1
ATOM 792 O O . PRO A 1 101 ? -6.425 -5.576 14.081 1.00 93.81 101 PRO A O 1
ATOM 795 N N . PHE A 1 102 ? -5.000 -4.275 15.245 1.00 94.50 102 PHE A N 1
ATOM 796 C CA . PHE A 1 102 ? -5.997 -3.318 15.712 1.00 94.50 102 PHE A CA 1
ATOM 797 C C . PHE A 1 102 ? -6.634 -2.515 14.565 1.00 94.50 102 PHE A C 1
ATOM 799 O O . PHE A 1 102 ? -7.860 -2.451 14.466 1.00 94.50 102 PHE A O 1
ATOM 806 N N . PHE A 1 103 ? -5.819 -1.934 13.681 1.00 94.12 103 PHE A N 1
ATOM 807 C CA . PHE A 1 103 ? -6.294 -1.182 12.517 1.00 94.12 103 PHE A CA 1
ATOM 808 C C . PHE A 1 103 ? -6.963 -2.086 11.484 1.00 94.12 103 PHE A C 1
ATOM 810 O O . PHE A 1 103 ? -8.035 -1.757 10.981 1.00 94.12 103 PHE A O 1
ATOM 817 N N . ASP A 1 104 ? -6.362 -3.240 11.209 1.00 92.88 104 ASP A N 1
ATOM 818 C CA . ASP A 1 104 ? -6.827 -4.205 10.222 1.00 92.88 104 ASP A CA 1
ATOM 819 C C . ASP A 1 104 ? -8.239 -4.692 10.576 1.00 92.88 104 ASP A C 1
ATOM 821 O O . ASP A 1 104 ? -9.110 -4.714 9.714 1.00 92.88 104 ASP A O 1
ATOM 825 N N . ALA A 1 105 ? -8.528 -4.945 11.859 1.00 93.31 105 ALA A N 1
ATOM 826 C CA . ALA A 1 105 ? -9.874 -5.310 12.305 1.00 93.31 105 ALA A CA 1
ATOM 827 C C . ALA A 1 105 ? -10.922 -4.210 12.069 1.00 93.31 105 ALA A C 1
ATOM 829 O O . ALA A 1 105 ? -12.066 -4.506 11.721 1.00 93.31 105 ALA A O 1
ATOM 830 N N . ILE A 1 106 ? -10.543 -2.943 12.252 1.00 93.25 106 ILE A N 1
ATOM 831 C CA . ILE A 1 106 ? -11.419 -1.799 11.971 1.00 93.25 106 ILE A CA 1
ATOM 832 C C . ILE A 1 106 ? -11.635 -1.672 10.460 1.00 93.25 106 ILE A C 1
ATOM 834 O O . ILE A 1 106 ? -12.772 -1.561 10.004 1.00 93.25 106 ILE A O 1
ATOM 838 N N . ARG A 1 107 ? -10.555 -1.736 9.678 1.00 93.56 107 ARG A N 1
ATOM 839 C CA . ARG A 1 107 ? -10.581 -1.667 8.215 1.00 93.56 107 ARG A CA 1
ATOM 840 C C . ARG A 1 107 ? -11.451 -2.766 7.616 1.00 93.56 107 ARG A C 1
ATOM 842 O O . ARG A 1 107 ? -12.313 -2.459 6.801 1.00 93.56 107 ARG A O 1
ATOM 849 N N . ASP A 1 108 ? -11.265 -4.012 8.037 1.00 92.19 108 ASP A N 1
ATOM 850 C CA . ASP A 1 108 ? -12.007 -5.163 7.517 1.00 92.19 108 ASP A CA 1
ATOM 851 C C . ASP A 1 108 ? -13.502 -5.043 7.831 1.00 92.19 108 ASP A C 1
ATOM 853 O O . ASP A 1 108 ? -14.348 -5.341 6.987 1.00 92.19 108 ASP A O 1
ATOM 857 N N . LYS A 1 109 ? -13.844 -4.526 9.017 1.00 92.50 109 LYS A N 1
ATOM 858 C CA . LYS A 1 109 ? -15.236 -4.289 9.401 1.00 92.50 109 LYS A CA 1
ATOM 859 C C . LYS A 1 109 ? -15.892 -3.175 8.579 1.00 92.50 109 LYS A C 1
ATOM 861 O O . LYS A 1 109 ? -17.059 -3.303 8.220 1.00 92.50 109 LYS A O 1
ATOM 866 N N . ILE A 1 110 ? -15.160 -2.099 8.292 1.00 91.38 110 ILE A N 1
ATOM 867 C CA . ILE A 1 110 ? -15.668 -0.931 7.558 1.00 91.38 110 ILE A CA 1
ATOM 868 C C . ILE A 1 110 ? -15.749 -1.196 6.050 1.00 91.38 110 ILE A C 1
ATOM 870 O O . ILE A 1 110 ? -16.733 -0.828 5.413 1.00 91.38 110 ILE A O 1
ATOM 874 N N . LEU A 1 111 ? -14.714 -1.803 5.469 1.00 90.94 111 LEU A N 1
ATOM 875 C CA . LEU A 1 111 ? -14.615 -2.024 4.024 1.00 90.94 111 LEU A CA 1
ATOM 876 C C . LEU A 1 111 ? -15.234 -3.354 3.571 1.00 90.94 111 LEU A C 1
ATOM 878 O O . LEU A 1 111 ? -15.469 -3.525 2.376 1.00 90.94 111 LEU A O 1
ATOM 882 N N . GLY A 1 112 ? -15.497 -4.276 4.501 1.00 90.56 112 GLY A N 1
ATOM 883 C CA . GLY A 1 112 ? -15.964 -5.631 4.219 1.00 90.56 112 GLY A CA 1
ATOM 884 C C . GLY A 1 112 ? -14.826 -6.593 3.868 1.00 90.56 112 GLY A C 1
ATOM 885 O O . GLY A 1 112 ? -13.764 -6.192 3.408 1.00 90.56 112 GLY A O 1
ATOM 886 N N . ASN A 1 113 ? -15.047 -7.896 4.055 1.00 85.88 113 ASN A N 1
ATOM 887 C CA . ASN A 1 113 ? -13.993 -8.920 3.959 1.00 85.88 113 ASN A CA 1
ATOM 888 C C . ASN A 1 113 ? -13.358 -9.078 2.561 1.00 85.88 113 ASN A C 1
ATOM 890 O O . ASN A 1 113 ? -12.318 -9.721 2.426 1.00 85.88 113 ASN A O 1
ATOM 894 N N . ASP A 1 114 ? -13.967 -8.536 1.507 1.00 91.12 114 ASP A N 1
ATOM 895 C CA . ASP A 1 114 ? -13.475 -8.635 0.133 1.00 91.12 114 ASP A CA 1
ATOM 896 C C . ASP A 1 114 ? -12.702 -7.395 -0.342 1.00 91.12 114 ASP A C 1
ATOM 898 O O . ASP A 1 114 ? -12.219 -7.383 -1.481 1.00 91.12 114 ASP A O 1
ATOM 902 N N . TRP A 1 115 ? -12.513 -6.388 0.523 1.00 93.94 115 TRP A N 1
ATOM 903 C CA . TRP A 1 115 ? -11.817 -5.146 0.176 1.00 93.94 115 TRP A CA 1
ATOM 904 C C . TRP A 1 115 ? -10.427 -5.410 -0.412 1.00 93.94 115 TRP A C 1
ATOM 906 O O . TRP A 1 115 ? -10.060 -4.799 -1.417 1.00 93.94 115 TRP A O 1
ATOM 916 N N . ALA A 1 116 ? -9.676 -6.352 0.170 1.00 95.12 116 ALA A N 1
ATOM 917 C CA . ALA A 1 116 ? -8.300 -6.649 -0.221 1.00 95.12 116 ALA A CA 1
ATOM 918 C C . ALA A 1 116 ? -8.241 -7.239 -1.633 1.00 95.12 116 ALA A C 1
ATOM 920 O O . ALA A 1 116 ? -7.412 -6.837 -2.446 1.00 95.12 116 ALA A O 1
ATOM 921 N N . ARG A 1 117 ? -9.197 -8.117 -1.962 1.00 95.19 117 ARG A N 1
ATOM 922 C CA . ARG A 1 117 ? -9.350 -8.693 -3.302 1.00 95.19 117 ARG A CA 1
ATOM 923 C C . ARG A 1 117 ? -9.673 -7.614 -4.329 1.00 95.19 117 ARG A C 1
ATOM 925 O O . ARG A 1 117 ? -9.050 -7.560 -5.383 1.00 95.19 117 ARG A O 1
ATOM 932 N N . ILE A 1 118 ? -10.653 -6.757 -4.029 1.00 93.38 118 ILE A N 1
ATOM 933 C CA . ILE A 1 118 ? -11.065 -5.660 -4.918 1.00 93.38 118 ILE A CA 1
ATOM 934 C C . ILE A 1 118 ? -9.906 -4.684 -5.127 1.00 93.38 118 ILE A C 1
ATOM 936 O O . ILE A 1 118 ? -9.703 -4.180 -6.234 1.00 93.38 118 ILE A O 1
ATOM 940 N N . TYR A 1 119 ? -9.148 -4.412 -4.067 1.00 94.31 119 TYR A N 1
ATOM 941 C CA . TYR A 1 119 ? -7.991 -3.543 -4.127 1.00 94.31 119 TYR A CA 1
ATOM 942 C C . TYR A 1 119 ? -6.877 -4.156 -4.984 1.00 94.31 119 TYR A C 1
ATOM 944 O O . TYR A 1 119 ? -6.422 -3.461 -5.889 1.00 94.31 119 TYR A O 1
ATOM 952 N N . ASP A 1 120 ? -6.530 -5.439 -4.802 1.00 95.75 120 ASP A N 1
ATOM 953 C CA . ASP A 1 120 ? -5.484 -6.140 -5.578 1.00 95.75 120 ASP A CA 1
ATOM 954 C C . ASP A 1 120 ? -5.727 -6.068 -7.095 1.00 95.75 120 ASP A C 1
ATOM 956 O O . ASP A 1 120 ? -4.800 -5.846 -7.872 1.00 95.75 120 ASP A O 1
ATOM 960 N N . LEU A 1 121 ? -6.991 -6.127 -7.535 1.00 94.44 121 LEU A N 1
ATOM 961 C CA . LEU A 1 121 ? -7.356 -5.989 -8.954 1.00 94.44 121 LEU A CA 1
ATOM 962 C C . LEU A 1 121 ? -6.947 -4.637 -9.566 1.00 94.44 121 LEU A C 1
ATOM 964 O O . LEU A 1 121 ? -6.788 -4.523 -10.783 1.00 94.44 121 LEU A O 1
ATOM 968 N N . LYS A 1 122 ? -6.761 -3.580 -8.761 1.00 92.12 122 LYS A N 1
ATOM 969 C CA . LYS A 1 122 ? -6.301 -2.275 -9.272 1.00 92.12 122 LYS A CA 1
ATOM 970 C C . LYS A 1 122 ? -4.863 -2.337 -9.787 1.00 92.12 122 LYS A C 1
ATOM 972 O O . LYS A 1 122 ? -4.532 -1.558 -10.681 1.00 92.12 122 LYS A O 1
ATOM 977 N N . ARG A 1 123 ? -4.040 -3.261 -9.274 1.00 93.62 123 ARG A N 1
ATOM 978 C CA . ARG A 1 123 ? -2.640 -3.458 -9.682 1.00 93.62 123 ARG A CA 1
ATOM 979 C C . ARG A 1 123 ? -2.509 -3.715 -11.177 1.00 93.62 123 ARG A C 1
ATOM 981 O O . ARG A 1 123 ? -1.551 -3.276 -11.808 1.00 93.62 123 ARG A O 1
ATOM 988 N N . ASP A 1 124 ? -3.489 -4.392 -11.768 1.00 91.88 124 ASP A N 1
ATOM 989 C CA . ASP A 1 124 ? -3.420 -4.783 -13.173 1.00 91.88 124 ASP A CA 1
ATOM 990 C C . ASP A 1 124 ? -3.420 -3.579 -14.122 1.00 91.88 124 ASP A C 1
ATOM 992 O O . ASP A 1 124 ? -2.888 -3.678 -15.229 1.00 91.88 124 ASP A O 1
ATOM 996 N N . LYS A 1 125 ? -3.925 -2.430 -13.655 1.00 93.56 125 LYS A N 1
ATOM 997 C CA . LYS A 1 125 ? -3.950 -1.158 -14.387 1.00 93.56 125 LYS A CA 1
ATOM 998 C C . LYS A 1 125 ? -2.627 -0.395 -14.333 1.00 93.56 125 LYS A C 1
ATOM 1000 O O . LYS A 1 125 ? -2.479 0.585 -15.057 1.00 93.56 125 LYS A O 1
ATOM 1005 N N . TYR A 1 126 ? -1.692 -0.787 -13.469 1.00 95.12 126 TYR A N 1
ATOM 1006 C CA . TYR A 1 126 ? -0.409 -0.104 -13.365 1.00 95.12 126 TYR A CA 1
ATOM 1007 C C . TYR A 1 126 ? 0.472 -0.450 -14.558 1.00 95.12 126 TYR A C 1
ATOM 1009 O O . TYR A 1 126 ? 0.612 -1.614 -14.934 1.00 95.12 126 TYR A O 1
ATOM 1017 N N . VAL A 1 127 ? 1.056 0.588 -15.148 1.00 93.94 127 VAL A N 1
ATOM 1018 C CA . VAL A 1 127 ? 1.935 0.508 -16.312 1.00 93.94 127 VAL A CA 1
ATOM 1019 C C . VAL A 1 127 ? 3.087 1.485 -16.129 1.00 93.94 127 VAL A C 1
ATOM 1021 O O . VAL A 1 127 ? 2.921 2.541 -15.517 1.00 93.94 127 VAL A O 1
ATOM 1024 N N . MET A 1 128 ? 4.253 1.137 -16.665 1.00 93.94 128 MET A N 1
ATOM 1025 C CA . MET A 1 128 ? 5.373 2.068 -16.742 1.00 93.94 128 MET A CA 1
ATOM 1026 C C . MET A 1 128 ? 5.061 3.132 -17.795 1.00 93.94 128 MET A C 1
ATOM 1028 O O . MET A 1 128 ? 4.881 2.813 -18.972 1.00 93.94 128 MET A O 1
ATOM 1032 N N . LEU A 1 129 ? 4.990 4.392 -17.378 1.00 90.19 129 LEU A N 1
ATOM 1033 C CA . LEU A 1 129 ? 4.807 5.503 -18.306 1.00 90.19 129 LEU A CA 1
ATOM 1034 C C . LEU A 1 129 ? 6.120 5.793 -19.054 1.00 90.19 129 LEU A C 1
ATOM 1036 O O . LEU A 1 129 ? 7.197 5.587 -18.491 1.00 90.19 129 LEU A O 1
ATOM 1040 N N . PRO A 1 130 ? 6.061 6.281 -20.308 1.00 85.56 130 PRO A N 1
ATOM 1041 C CA . PRO A 1 130 ? 7.240 6.658 -21.084 1.00 85.56 130 PRO A CA 1
ATOM 1042 C C . PRO A 1 130 ? 7.766 8.029 -20.631 1.00 85.56 130 PRO A C 1
ATOM 1044 O O . PRO A 1 130 ? 7.775 8.991 -21.395 1.00 85.56 130 PRO A O 1
ATOM 1047 N N . ASP A 1 131 ? 8.131 8.136 -19.357 1.00 86.62 131 ASP A N 1
ATOM 1048 C CA . ASP A 1 131 ? 8.746 9.321 -18.771 1.00 86.62 131 ASP A CA 1
ATOM 1049 C C . ASP A 1 131 ? 10.111 8.976 -18.162 1.00 86.62 131 ASP A C 1
ATOM 1051 O O . ASP A 1 131 ? 10.410 7.806 -17.930 1.00 86.62 131 ASP A O 1
ATOM 1055 N N . ALA A 1 132 ? 10.946 9.991 -17.913 1.00 81.94 132 ALA A N 1
ATOM 1056 C CA . ALA A 1 132 ? 12.321 9.821 -17.422 1.00 81.94 132 ALA A CA 1
ATOM 1057 C C . ALA A 1 132 ? 12.431 9.123 -16.049 1.00 81.94 132 ALA A C 1
ATOM 1059 O O . ALA A 1 132 ? 13.523 8.765 -15.633 1.00 81.94 132 ALA A O 1
ATOM 1060 N N . THR A 1 133 ? 11.309 8.955 -15.350 1.00 90.00 133 THR A N 1
ATOM 1061 C CA . THR A 1 133 ? 11.182 8.341 -14.019 1.00 90.00 133 THR A CA 1
ATOM 1062 C C . THR A 1 133 ? 10.097 7.254 -14.010 1.00 90.00 133 THR A C 1
ATOM 1064 O O . THR A 1 133 ? 9.512 6.952 -12.965 1.00 90.00 133 THR A O 1
ATOM 1067 N N . GLY A 1 134 ? 9.742 6.721 -15.184 1.00 92.69 134 GLY A N 1
ATOM 1068 C CA . GLY A 1 134 ? 8.626 5.804 -15.370 1.00 92.69 134 GLY A CA 1
ATOM 1069 C C . GLY A 1 134 ? 8.759 4.518 -14.555 1.00 92.69 134 GLY A C 1
ATOM 1070 O O . GLY A 1 134 ? 7.771 4.058 -13.977 1.00 92.69 134 GLY A O 1
ATOM 1071 N N . PHE A 1 135 ? 9.964 3.952 -14.472 1.00 95.38 135 PHE A N 1
ATOM 1072 C CA . PHE A 1 135 ? 10.278 2.777 -13.666 1.00 95.38 135 PHE A CA 1
ATOM 1073 C C . PHE A 1 135 ? 10.167 3.122 -12.185 1.00 95.38 135 PHE A C 1
ATOM 1075 O O . PHE A 1 135 ? 9.412 2.469 -11.463 1.00 95.38 135 PHE A O 1
ATOM 1082 N N . SER A 1 136 ? 10.834 4.189 -11.740 1.00 95.56 136 SER A N 1
ATOM 1083 C CA . SER A 1 136 ? 10.785 4.630 -10.341 1.00 95.56 136 SER A CA 1
ATOM 1084 C C . SER A 1 136 ? 9.354 4.894 -9.852 1.00 95.56 136 SER A C 1
ATOM 1086 O O . SER A 1 136 ? 8.982 4.487 -8.745 1.00 95.56 136 SER A O 1
ATOM 1088 N N . LYS A 1 137 ? 8.511 5.509 -10.691 1.00 95.62 137 LYS A N 1
ATOM 1089 C CA . LYS A 1 137 ? 7.082 5.721 -10.413 1.00 95.62 137 LYS A CA 1
ATOM 1090 C C . LYS A 1 137 ? 6.302 4.412 -10.352 1.00 95.62 137 LYS A C 1
ATOM 1092 O O . LYS A 1 137 ? 5.528 4.222 -9.417 1.00 95.62 137 LYS A O 1
ATOM 1097 N N . LEU A 1 138 ? 6.505 3.504 -11.311 1.00 96.56 138 LEU A N 1
ATOM 1098 C CA . LEU A 1 138 ? 5.844 2.196 -11.316 1.00 96.56 138 LEU A CA 1
ATOM 1099 C C . LEU A 1 138 ? 6.184 1.393 -10.055 1.00 96.56 138 LEU A C 1
ATOM 1101 O O . LEU A 1 138 ? 5.277 0.864 -9.415 1.00 96.56 138 LEU A O 1
ATOM 1105 N N . VAL A 1 139 ? 7.465 1.328 -9.683 1.00 96.75 139 VAL A N 1
ATOM 1106 C CA . VAL A 1 139 ? 7.924 0.642 -8.466 1.00 96.75 139 VAL A CA 1
ATOM 1107 C C . VAL A 1 139 ? 7.252 1.245 -7.238 1.00 96.75 139 VAL A C 1
ATOM 1109 O O . VAL A 1 139 ? 6.644 0.513 -6.465 1.00 96.75 139 VAL A O 1
ATOM 1112 N N . THR A 1 140 ? 7.267 2.573 -7.100 1.00 95.75 140 THR A N 1
ATOM 1113 C CA . THR A 1 140 ? 6.636 3.267 -5.963 1.00 95.75 140 THR A CA 1
ATOM 1114 C C . THR A 1 140 ? 5.140 2.956 -5.864 1.00 95.75 140 THR A C 1
ATOM 1116 O O . THR A 1 140 ? 4.630 2.680 -4.775 1.00 95.75 140 THR A O 1
ATOM 1119 N N . LEU A 1 141 ? 4.427 2.954 -6.997 1.00 95.81 141 LEU A N 1
ATOM 1120 C CA . LEU A 1 141 ? 3.006 2.599 -7.057 1.00 95.81 141 LEU A CA 1
ATOM 1121 C C . LEU A 1 141 ? 2.764 1.149 -6.624 1.00 95.81 141 LEU A C 1
ATOM 1123 O O . LEU A 1 141 ? 1.887 0.893 -5.799 1.00 95.81 141 LEU A O 1
ATOM 1127 N N . MET A 1 142 ? 3.548 0.210 -7.156 1.00 96.94 142 MET A N 1
ATOM 1128 C CA . MET A 1 142 ? 3.438 -1.220 -6.857 1.00 96.94 142 MET A CA 1
ATOM 1129 C C . MET A 1 142 ? 3.790 -1.529 -5.394 1.00 96.94 142 MET A C 1
ATOM 1131 O O . MET A 1 142 ? 3.080 -2.295 -4.747 1.00 96.94 142 MET A O 1
ATOM 1135 N N . GLU A 1 143 ? 4.826 -0.899 -4.841 1.00 95.25 143 GLU A N 1
ATOM 1136 C CA . GLU A 1 143 ? 5.232 -1.050 -3.438 1.00 95.25 143 GLU A CA 1
ATOM 1137 C C . GLU A 1 143 ? 4.201 -0.465 -2.478 1.00 95.25 143 GLU A C 1
ATOM 1139 O O . GLU A 1 143 ? 3.813 -1.126 -1.516 1.00 95.25 143 GLU A O 1
ATOM 1144 N N . THR A 1 144 ? 3.701 0.740 -2.759 1.00 93.56 144 THR A N 1
ATOM 1145 C CA . THR A 1 144 ? 2.645 1.374 -1.954 1.00 93.56 144 THR A CA 1
ATOM 1146 C C . THR A 1 144 ? 1.378 0.525 -1.967 1.00 93.56 144 THR A C 1
ATOM 1148 O O . THR A 1 144 ? 0.748 0.305 -0.931 1.00 93.56 144 THR A O 1
ATOM 1151 N N . HIS A 1 145 ? 1.019 -0.004 -3.137 1.00 95.19 145 HIS A N 1
ATOM 1152 C CA . HIS A 1 145 ? -0.100 -0.921 -3.281 1.00 95.19 145 HIS A CA 1
ATOM 1153 C C . HIS A 1 145 ? 0.096 -2.193 -2.452 1.00 95.19 145 HIS A C 1
ATOM 1155 O O . HIS A 1 145 ? -0.790 -2.564 -1.686 1.00 95.19 145 HIS A O 1
ATOM 1161 N N . ASN A 1 146 ? 1.263 -2.828 -2.564 1.00 95.12 146 ASN A N 1
ATOM 1162 C CA . ASN A 1 146 ? 1.581 -4.053 -1.840 1.00 95.12 146 ASN A CA 1
ATOM 1163 C C . ASN A 1 146 ? 1.628 -3.839 -0.317 1.00 95.12 146 ASN A C 1
ATOM 1165 O O . ASN A 1 146 ? 1.175 -4.693 0.446 1.00 95.12 146 ASN A O 1
ATOM 1169 N N . ARG A 1 147 ? 2.121 -2.678 0.132 1.00 91.56 147 ARG A N 1
ATOM 1170 C CA . ARG A 1 147 ? 2.169 -2.291 1.548 1.00 91.56 147 ARG A CA 1
ATOM 1171 C C . ARG A 1 147 ? 0.775 -2.201 2.161 1.00 91.56 147 ARG A C 1
ATOM 1173 O O . ARG A 1 147 ? 0.566 -2.692 3.263 1.00 91.56 147 ARG A O 1
ATOM 1180 N N . ARG A 1 148 ? -0.197 -1.644 1.436 1.00 91.69 148 ARG A N 1
ATOM 1181 C CA . ARG A 1 148 ? -1.596 -1.549 1.897 1.00 91.69 148 ARG A CA 1
ATOM 1182 C C . ARG A 1 148 ? -2.273 -2.912 2.044 1.00 91.69 148 ARG A C 1
ATOM 1184 O O . ARG A 1 148 ? -3.235 -3.033 2.792 1.00 91.69 148 ARG A O 1
ATOM 1191 N N . LEU A 1 149 ? -1.760 -3.931 1.355 1.00 93.75 149 LEU A N 1
ATOM 1192 C CA . LEU A 1 149 ? -2.221 -5.315 1.460 1.00 93.75 149 LEU A CA 1
ATOM 1193 C C . LEU A 1 149 ? -1.521 -6.110 2.576 1.00 93.75 149 LEU A C 1
ATOM 1195 O O . LEU A 1 149 ? -1.875 -7.275 2.760 1.00 93.75 149 LEU A O 1
ATOM 1199 N N . ARG A 1 150 ? -0.564 -5.525 3.322 1.00 90.19 150 ARG A N 1
ATOM 1200 C CA . ARG A 1 150 ? 0.082 -6.177 4.482 1.00 90.19 150 ARG A CA 1
ATOM 1201 C C . ARG A 1 150 ? -0.965 -6.737 5.453 1.00 90.19 150 ARG A C 1
ATOM 1203 O O . ARG A 1 150 ? -2.040 -6.159 5.624 1.00 90.19 150 ARG A O 1
ATOM 1210 N N . GLY A 1 151 ? -0.654 -7.887 6.050 1.00 86.12 151 GLY A N 1
ATOM 1211 C CA . GLY A 1 151 ? -1.583 -8.643 6.899 1.00 86.12 151 GLY A CA 1
ATOM 1212 C C . GLY A 1 151 ? -2.663 -9.430 6.142 1.00 86.12 151 GLY A C 1
ATOM 1213 O O . GLY A 1 151 ? -3.460 -10.121 6.769 1.00 86.12 151 GLY A O 1
ATOM 1214 N N . THR A 1 152 ? -2.701 -9.370 4.805 1.00 91.75 152 THR A N 1
ATOM 1215 C CA . THR A 1 152 ? -3.656 -10.134 3.984 1.00 91.75 152 THR A CA 1
ATOM 1216 C C . THR A 1 152 ? -2.953 -11.176 3.116 1.00 91.75 152 THR A C 1
ATOM 1218 O O . THR A 1 152 ? -1.783 -11.031 2.765 1.00 91.75 152 THR A O 1
ATOM 1221 N N . MET A 1 153 ? -3.701 -12.185 2.659 1.00 92.81 153 MET A N 1
ATOM 1222 C CA . MET A 1 153 ? -3.224 -13.177 1.679 1.00 92.81 153 MET A CA 1
ATOM 1223 C C . MET A 1 153 ? -2.853 -12.589 0.302 1.00 92.81 153 MET A C 1
ATOM 1225 O O . MET A 1 153 ? -2.289 -13.291 -0.536 1.00 92.81 153 MET A O 1
ATOM 1229 N N . TYR A 1 154 ? -3.214 -11.329 0.034 1.00 94.75 154 TYR A N 1
ATOM 1230 C CA . TYR A 1 154 ? -2.918 -10.646 -1.228 1.00 94.75 154 TYR A CA 1
ATOM 1231 C C . TYR A 1 154 ? -1.584 -9.891 -1.187 1.00 94.75 154 TYR A C 1
ATOM 1233 O O . TYR A 1 154 ? -1.097 -9.477 -2.239 1.00 94.75 154 TYR A O 1
ATOM 1241 N N . HIS A 1 155 ? -0.971 -9.750 -0.006 1.00 94.56 155 HIS A N 1
ATOM 1242 C CA . HIS A 1 155 ? 0.392 -9.245 0.118 1.00 94.56 155 HIS A CA 1
ATOM 1243 C C . HIS A 1 155 ? 1.375 -10.156 -0.629 1.00 94.56 155 HIS A C 1
ATOM 1245 O O . HIS A 1 155 ? 1.262 -11.384 -0.604 1.00 94.56 155 HIS A O 1
ATOM 1251 N N . ARG A 1 156 ? 2.342 -9.555 -1.318 1.00 94.75 156 ARG A N 1
ATOM 1252 C CA . ARG A 1 156 ? 3.355 -10.246 -2.120 1.00 94.75 156 ARG A CA 1
ATOM 1253 C C . ARG A 1 156 ? 4.724 -10.079 -1.482 1.00 94.75 156 ARG A C 1
ATOM 1255 O O . ARG A 1 156 ? 5.073 -8.973 -1.077 1.00 94.75 156 ARG A O 1
ATOM 1262 N N . SER A 1 157 ? 5.501 -11.161 -1.455 1.00 94.00 157 SER A N 1
ATOM 1263 C CA . SER A 1 157 ? 6.918 -11.081 -1.108 1.00 94.00 157 SER A CA 1
ATOM 1264 C C . SER A 1 157 ? 7.677 -10.249 -2.142 1.00 94.00 157 SER A C 1
ATOM 1266 O O . SER A 1 157 ? 7.174 -9.990 -3.242 1.00 94.00 157 SER A O 1
ATOM 1268 N N . ASN A 1 158 ? 8.900 -9.852 -1.806 1.00 93.88 158 ASN A N 1
ATOM 1269 C CA . ASN A 1 158 ? 9.747 -9.062 -2.693 1.00 93.88 158 ASN A CA 1
ATOM 1270 C C . ASN A 1 158 ? 10.022 -9.772 -4.030 1.00 93.88 158 ASN A C 1
ATOM 1272 O O . ASN A 1 158 ? 9.977 -9.135 -5.079 1.00 93.88 158 ASN A O 1
ATOM 1276 N N . GLU A 1 159 ? 10.206 -11.093 -4.024 1.00 93.75 159 GLU A N 1
ATOM 1277 C CA . GLU A 1 159 ? 10.463 -11.904 -5.224 1.00 93.75 159 GLU A CA 1
ATOM 1278 C C . GLU A 1 159 ? 9.236 -11.934 -6.149 1.00 93.75 159 GLU A C 1
ATOM 1280 O O . GLU A 1 159 ? 9.331 -11.774 -7.373 1.00 93.75 159 GLU A O 1
ATOM 1285 N N . VAL A 1 160 ? 8.046 -12.093 -5.562 1.00 95.25 160 VAL A N 1
ATOM 1286 C CA . VAL A 1 160 ? 6.788 -12.071 -6.319 1.00 95.25 160 VAL A CA 1
ATOM 1287 C C . VAL A 1 160 ? 6.509 -10.661 -6.840 1.00 95.25 160 VAL A C 1
ATOM 1289 O O . VAL A 1 160 ? 6.107 -10.498 -7.993 1.00 95.25 160 VAL A O 1
ATOM 1292 N N . LEU A 1 161 ? 6.758 -9.631 -6.027 1.00 95.69 161 LEU A N 1
ATOM 1293 C CA . LEU A 1 161 ? 6.598 -8.233 -6.419 1.00 95.69 161 LEU A CA 1
ATOM 1294 C C . LEU A 1 161 ? 7.526 -7.863 -7.583 1.00 95.69 161 LEU A C 1
ATOM 1296 O O . LEU A 1 161 ? 7.067 -7.255 -8.551 1.00 95.69 161 LEU A O 1
ATOM 1300 N N . GLN A 1 162 ? 8.789 -8.287 -7.536 1.00 96.31 162 GLN A N 1
ATOM 1301 C CA . GLN A 1 162 ? 9.755 -8.119 -8.620 1.00 96.31 162 GLN A CA 1
ATOM 1302 C C . GLN A 1 162 ? 9.243 -8.723 -9.929 1.00 96.31 162 GLN A C 1
ATOM 1304 O O . GLN A 1 162 ? 9.225 -8.051 -10.962 1.00 96.31 162 GLN A O 1
ATOM 1309 N N . THR A 1 163 ? 8.763 -9.968 -9.875 1.00 95.81 163 THR A N 1
ATOM 1310 C CA . THR A 1 163 ? 8.206 -10.670 -11.040 1.00 95.81 163 THR A CA 1
ATOM 1311 C C . THR A 1 163 ? 7.022 -9.903 -11.634 1.00 95.81 163 THR A C 1
ATOM 1313 O O . THR A 1 163 ? 6.939 -9.716 -12.850 1.00 95.81 163 THR A O 1
ATOM 1316 N N . LEU A 1 164 ? 6.123 -9.397 -10.785 1.00 95.88 164 LEU A N 1
ATOM 1317 C CA . LEU A 1 164 ? 4.978 -8.599 -11.224 1.00 95.88 164 LEU A CA 1
ATOM 1318 C C . LEU A 1 164 ? 5.409 -7.276 -11.868 1.00 95.88 164 LEU A C 1
ATOM 1320 O O . LEU A 1 164 ? 4.842 -6.891 -12.889 1.00 95.88 164 LEU A O 1
ATOM 1324 N N . ILE A 1 165 ? 6.415 -6.588 -11.320 1.00 96.62 165 ILE A N 1
ATOM 1325 C CA . ILE A 1 165 ? 6.937 -5.347 -11.912 1.00 96.62 165 ILE A CA 1
ATOM 1326 C C . ILE A 1 165 ? 7.566 -5.640 -13.278 1.00 96.62 165 ILE A C 1
ATOM 1328 O O . ILE A 1 165 ? 7.239 -4.956 -14.246 1.00 96.62 165 ILE A O 1
ATOM 1332 N N . MET A 1 166 ? 8.381 -6.694 -13.395 1.00 94.88 166 MET A N 1
ATOM 1333 C CA . MET A 1 166 ? 8.997 -7.125 -14.659 1.00 94.88 166 MET A CA 1
ATOM 1334 C C . MET A 1 166 ? 7.962 -7.365 -15.769 1.00 94.88 166 MET A C 1
ATOM 1336 O O . MET A 1 166 ? 8.171 -6.971 -16.923 1.00 94.88 166 MET A O 1
ATOM 1340 N N . GLN A 1 167 ? 6.803 -7.938 -15.433 1.00 94.75 167 GLN A N 1
ATOM 1341 C CA . GLN A 1 167 ? 5.688 -8.142 -16.368 1.00 94.75 167 GLN A CA 1
ATOM 1342 C C . GLN A 1 167 ? 5.048 -6.831 -16.860 1.00 94.75 167 GLN A C 1
ATOM 1344 O O . GLN A 1 167 ? 4.469 -6.810 -17.946 1.00 94.75 167 GLN A O 1
ATOM 1349 N N . LYS A 1 168 ? 5.184 -5.731 -16.113 1.00 95.31 168 LYS A N 1
ATOM 1350 C CA . LYS A 1 168 ? 4.652 -4.404 -16.470 1.00 95.31 168 LYS A CA 1
ATOM 1351 C C . LYS A 1 168 ? 5.652 -3.508 -17.211 1.00 95.31 168 LYS A C 1
ATOM 1353 O O . LYS A 1 168 ? 5.267 -2.424 -17.653 1.00 95.31 168 LYS A O 1
ATOM 1358 N N . LEU A 1 169 ? 6.907 -3.937 -17.363 1.00 94.62 169 LEU A N 1
ATOM 1359 C CA . LEU A 1 169 ? 7.923 -3.172 -18.091 1.00 94.62 169 LEU A CA 1
ATOM 1360 C C . LEU A 1 169 ? 7.674 -3.197 -19.612 1.00 94.62 169 LEU A C 1
ATOM 1362 O O . LEU A 1 169 ? 7.296 -4.236 -20.148 1.00 94.62 169 LEU A O 1
ATOM 1366 N N . PRO A 1 170 ? 7.920 -2.100 -20.344 1.00 94.19 170 PRO A N 1
ATOM 1367 C CA . PRO A 1 170 ? 7.878 -2.098 -21.802 1.00 94.19 170 PRO A CA 1
ATOM 1368 C C . PRO A 1 170 ? 9.030 -2.922 -22.391 1.00 94.19 170 PRO A C 1
ATOM 1370 O O . PRO A 1 170 ? 10.127 -2.950 -21.830 1.00 94.19 170 PRO A O 1
ATOM 1373 N N . ASP A 1 171 ? 8.832 -3.520 -23.568 1.00 93.50 171 ASP A N 1
ATOM 1374 C CA . ASP A 1 171 ? 9.849 -4.369 -24.214 1.00 93.50 171 ASP A CA 1
ATOM 1375 C C . ASP A 1 171 ? 11.170 -3.643 -24.479 1.00 93.50 171 ASP A C 1
ATOM 1377 O O . ASP A 1 171 ? 12.238 -4.237 -24.333 1.00 93.50 171 ASP A O 1
ATOM 1381 N N . LYS A 1 172 ? 11.104 -2.345 -24.801 1.00 92.25 172 LYS A N 1
ATOM 1382 C CA . LYS A 1 172 ? 12.290 -1.494 -24.952 1.00 92.25 172 LYS A CA 1
ATOM 1383 C C . LYS A 1 172 ? 13.107 -1.442 -23.660 1.00 92.25 172 LYS A C 1
ATOM 1385 O O . LYS A 1 172 ? 14.296 -1.724 -23.688 1.00 92.25 172 LYS A O 1
ATOM 1390 N N . PHE A 1 173 ? 12.460 -1.160 -22.529 1.00 94.25 173 PHE A N 1
ATOM 1391 C CA . PHE A 1 173 ? 13.153 -1.082 -21.245 1.00 94.25 173 PHE A CA 1
ATOM 1392 C C . PHE A 1 173 ? 13.697 -2.454 -20.820 1.00 94.25 173 PHE A C 1
ATOM 1394 O O . PHE A 1 173 ? 14.819 -2.551 -20.339 1.00 94.25 173 PHE A O 1
ATOM 1401 N N . ARG A 1 174 ? 12.969 -3.549 -21.092 1.00 94.38 174 ARG A N 1
ATOM 1402 C CA . ARG A 1 174 ? 13.495 -4.913 -20.893 1.00 94.38 174 ARG A CA 1
ATOM 14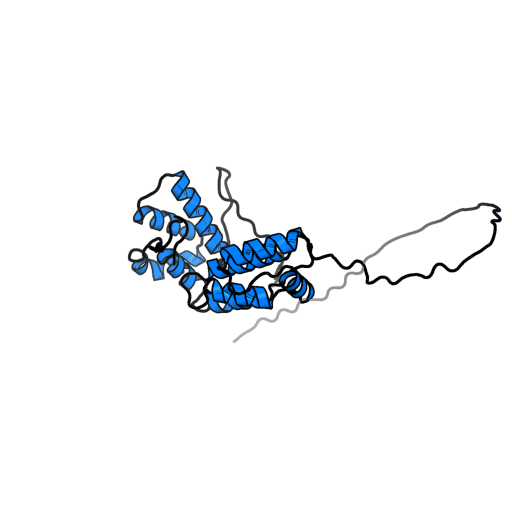03 C C . ARG A 1 174 ? 14.744 -5.189 -21.735 1.00 94.38 174 ARG A C 1
ATOM 1405 O O . ARG A 1 174 ? 15.650 -5.872 -21.267 1.00 94.38 174 ARG A O 1
ATOM 1412 N N . ALA A 1 175 ? 14.798 -4.690 -22.970 1.00 93.62 175 ALA A N 1
ATOM 1413 C CA . ALA A 1 175 ? 15.995 -4.791 -23.798 1.00 93.62 175 ALA A CA 1
ATOM 1414 C C . ALA A 1 175 ? 17.159 -3.988 -23.196 1.00 93.62 175 ALA A C 1
ATOM 1416 O O . ALA A 1 175 ? 18.254 -4.528 -23.084 1.00 93.62 175 ALA A O 1
ATOM 1417 N N . ASP A 1 176 ? 16.901 -2.772 -22.706 1.00 94.19 176 ASP A N 1
ATOM 1418 C CA . ASP A 1 176 ? 17.910 -1.949 -22.030 1.00 94.19 176 ASP A CA 1
ATOM 1419 C C . ASP A 1 176 ? 18.480 -2.629 -20.772 1.00 94.19 176 ASP A C 1
ATOM 1421 O O . ASP A 1 176 ? 19.695 -2.611 -20.560 1.00 94.19 176 ASP A O 1
ATOM 1425 N N . LEU A 1 177 ? 17.635 -3.294 -19.974 1.00 95.06 177 LEU A N 1
ATOM 1426 C CA . LEU A 1 177 ? 18.074 -4.088 -18.821 1.00 95.06 177 LEU A CA 1
ATOM 1427 C C . LEU A 1 177 ? 19.000 -5.242 -19.236 1.00 95.06 177 LEU A C 1
ATOM 1429 O O . LEU A 1 177 ? 20.033 -5.456 -18.597 1.00 95.06 177 LEU A O 1
ATOM 1433 N N . ARG A 1 178 ? 18.675 -5.954 -20.327 1.00 95.12 178 ARG A N 1
ATOM 1434 C CA . ARG A 1 178 ? 19.520 -7.034 -20.870 1.00 95.12 178 ARG A CA 1
ATOM 1435 C C . ARG A 1 178 ? 20.855 -6.513 -21.393 1.00 95.12 178 ARG A C 1
ATOM 1437 O O . ARG A 1 178 ? 21.892 -7.087 -21.066 1.00 95.12 178 ARG A O 1
ATOM 1444 N N . ASP A 1 179 ? 20.846 -5.413 -22.141 1.00 95.00 179 ASP A N 1
ATOM 1445 C CA . ASP A 1 179 ? 22.063 -4.766 -22.649 1.00 95.00 179 ASP A CA 1
ATOM 1446 C C . ASP A 1 179 ? 22.981 -4.318 -21.509 1.00 95.00 179 ASP A C 1
ATOM 1448 O O . ASP A 1 179 ? 24.206 -4.424 -21.592 1.00 95.00 179 ASP A O 1
ATOM 1452 N N . CYS A 1 180 ? 22.380 -3.829 -20.424 1.00 93.75 180 CYS A N 1
ATOM 1453 C CA . CYS A 1 180 ? 23.085 -3.416 -19.218 1.00 93.75 180 CYS A CA 1
ATOM 1454 C C . CYS A 1 180 ? 23.412 -4.578 -18.270 1.00 93.75 180 CYS A C 1
ATOM 1456 O O . CYS A 1 180 ? 23.985 -4.333 -17.210 1.00 93.75 180 CYS A O 1
ATOM 1458 N N . LYS A 1 181 ? 23.098 -5.824 -18.654 1.00 94.81 181 LYS A N 1
ATOM 1459 C CA . LYS A 1 181 ? 23.369 -7.053 -17.893 1.00 94.81 181 LYS A CA 1
ATOM 1460 C C . LYS A 1 181 ? 22.798 -7.033 -16.470 1.00 94.81 181 LYS A C 1
ATOM 1462 O O . LYS A 1 181 ? 23.407 -7.580 -15.551 1.00 94.81 181 LYS A O 1
ATOM 1467 N N . VAL A 1 182 ? 21.632 -6.416 -16.281 1.00 94.56 182 VAL A N 1
ATOM 1468 C CA . VAL A 1 182 ? 20.925 -6.454 -14.995 1.00 94.56 182 VAL A CA 1
ATOM 1469 C C . VAL A 1 182 ? 20.407 -7.874 -14.767 1.00 94.56 182 VAL A C 1
ATOM 1471 O O . VAL A 1 182 ? 19.641 -8.397 -15.573 1.00 94.56 182 VAL A O 1
ATOM 1474 N N . SER A 1 183 ? 20.849 -8.513 -13.683 1.00 92.12 183 SER A N 1
ATOM 1475 C CA . SER A 1 183 ? 20.423 -9.869 -13.329 1.00 92.12 183 SER A CA 1
ATOM 1476 C C . SER A 1 183 ? 19.052 -9.850 -12.651 1.00 92.12 183 SER A C 1
ATOM 1478 O O . SER A 1 183 ? 18.819 -9.080 -11.721 1.00 92.12 183 SER A O 1
ATOM 1480 N N . GLU A 1 184 ? 18.156 -10.736 -13.086 1.00 89.12 184 GLU A N 1
ATOM 1481 C CA . GLU A 1 184 ? 16.834 -10.929 -12.473 1.00 89.12 184 GLU A CA 1
ATOM 1482 C C . GLU A 1 184 ? 16.912 -11.656 -11.120 1.00 89.12 184 GLU A C 1
ATOM 1484 O O . GLU A 1 184 ? 15.976 -11.592 -10.336 1.00 89.12 184 GLU A O 1
ATOM 1489 N N . ASN A 1 185 ? 18.040 -12.298 -10.804 1.00 91.31 185 ASN A N 1
ATOM 1490 C CA . ASN A 1 185 ? 18.225 -13.040 -9.551 1.00 91.31 185 ASN A CA 1
ATOM 1491 C C . ASN A 1 185 ? 18.840 -12.190 -8.427 1.00 91.31 185 ASN A C 1
ATOM 1493 O O . ASN A 1 185 ? 19.249 -12.731 -7.400 1.00 91.31 185 ASN A O 1
ATOM 1497 N N . LEU A 1 186 ? 18.986 -10.879 -8.635 1.00 92.69 186 LEU A N 1
ATOM 1498 C CA . LEU A 1 186 ? 19.468 -9.979 -7.591 1.00 92.69 186 LEU A CA 1
ATOM 1499 C C . LEU A 1 186 ? 18.435 -9.866 -6.461 1.00 92.69 186 LEU A C 1
ATOM 1501 O O . LEU A 1 186 ? 17.234 -9.895 -6.740 1.00 92.69 186 LEU A O 1
ATOM 1505 N N . PRO A 1 187 ? 18.875 -9.662 -5.206 1.00 94.94 187 PRO A N 1
ATOM 1506 C CA . PRO A 1 187 ? 17.981 -9.227 -4.142 1.00 94.94 187 PRO A CA 1
ATOM 1507 C C . PRO A 1 187 ? 17.177 -8.004 -4.587 1.00 94.94 187 PRO A C 1
ATOM 1509 O O . PRO A 1 187 ? 17.699 -7.118 -5.263 1.00 94.94 187 PRO A O 1
ATOM 1512 N N . TYR A 1 188 ? 15.906 -7.928 -4.195 1.00 94.12 188 TYR A N 1
ATOM 1513 C CA . TYR A 1 188 ? 14.980 -6.919 -4.717 1.00 94.12 188 TYR A CA 1
ATOM 1514 C C . TYR A 1 188 ? 15.479 -5.471 -4.566 1.00 94.12 188 TYR A C 1
ATOM 1516 O O . TYR A 1 188 ? 15.293 -4.652 -5.467 1.00 94.12 188 TYR A O 1
ATOM 1524 N N . ALA A 1 189 ? 16.143 -5.144 -3.453 1.00 93.44 189 ALA A N 1
ATOM 1525 C CA . ALA A 1 189 ? 16.732 -3.822 -3.235 1.00 93.44 189 ALA A CA 1
ATOM 1526 C C . ALA A 1 189 ? 17.839 -3.496 -4.257 1.00 93.44 189 ALA A C 1
ATOM 1528 O O . ALA A 1 189 ? 17.848 -2.406 -4.839 1.00 93.44 189 ALA A O 1
ATOM 1529 N N . ASP A 1 190 ? 18.714 -4.460 -4.534 1.00 96.06 190 ASP A N 1
ATOM 1530 C CA . ASP A 1 190 ? 19.816 -4.322 -5.488 1.00 96.06 190 ASP A CA 1
ATOM 1531 C C . ASP A 1 190 ? 19.299 -4.302 -6.927 1.00 96.06 190 ASP A C 1
ATOM 1533 O O . ASP A 1 190 ? 19.704 -3.461 -7.730 1.00 96.06 190 ASP A O 1
ATOM 1537 N N . TRP A 1 191 ? 18.335 -5.173 -7.242 1.00 97.12 191 TRP A N 1
ATOM 1538 C CA . TRP A 1 191 ? 17.660 -5.208 -8.537 1.00 97.12 191 TRP A CA 1
ATOM 1539 C C . TRP A 1 191 ? 17.004 -3.862 -8.866 1.00 97.12 191 TRP A C 1
ATOM 1541 O O . TRP A 1 191 ? 17.189 -3.332 -9.965 1.00 97.12 191 TRP A O 1
ATOM 1551 N N . LYS A 1 192 ? 16.279 -3.271 -7.906 1.00 96.50 192 LYS A N 1
ATOM 1552 C CA . LYS A 1 192 ? 15.677 -1.940 -8.063 1.00 96.50 192 LYS A CA 1
ATOM 1553 C C . LYS A 1 192 ? 16.727 -0.880 -8.361 1.00 96.50 192 LYS A C 1
ATOM 1555 O O . LYS A 1 192 ? 16.504 -0.054 -9.241 1.00 96.50 192 LYS A O 1
ATOM 1560 N N . THR A 1 193 ? 17.833 -0.892 -7.624 1.00 96.38 193 THR A N 1
ATOM 1561 C CA . THR A 1 193 ? 18.923 0.078 -7.790 1.00 96.38 193 THR A CA 1
ATOM 1562 C C . THR A 1 193 ? 19.535 -0.046 -9.183 1.00 96.38 193 THR A C 1
ATOM 1564 O O . THR A 1 193 ? 19.557 0.928 -9.927 1.00 96.38 193 THR A O 1
ATOM 1567 N N . ALA A 1 194 ? 19.863 -1.266 -9.614 1.00 96.75 194 ALA A N 1
ATOM 1568 C CA . ALA A 1 194 ? 20.383 -1.518 -10.956 1.00 96.75 194 ALA A CA 1
ATOM 1569 C C . ALA A 1 194 ? 19.410 -1.085 -12.071 1.00 96.75 194 ALA A C 1
ATOM 1571 O O . ALA A 1 194 ? 19.833 -0.554 -13.097 1.00 96.75 194 ALA A O 1
ATOM 1572 N N . CYS A 1 195 ? 18.101 -1.280 -11.885 1.00 95.62 195 CYS A N 1
ATOM 1573 C CA . CYS A 1 195 ? 17.096 -0.820 -12.845 1.00 95.62 195 CYS A CA 1
ATOM 1574 C C . CYS A 1 195 ? 16.980 0.711 -12.890 1.00 95.62 195 CYS A C 1
ATOM 1576 O O . CYS A 1 195 ? 16.829 1.267 -13.978 1.00 95.62 195 CYS A O 1
ATOM 1578 N N . LYS A 1 196 ? 17.085 1.397 -11.742 1.00 95.06 196 LYS A N 1
ATOM 1579 C CA . LYS A 1 196 ? 17.135 2.868 -11.684 1.00 95.06 196 LYS A CA 1
ATOM 1580 C C . LYS A 1 196 ? 18.358 3.411 -12.417 1.00 95.06 196 LYS A C 1
ATOM 1582 O O . LYS A 1 196 ? 18.211 4.294 -13.253 1.00 95.06 196 LYS A O 1
ATOM 1587 N N . ASP A 1 197 ? 19.524 2.797 -12.229 1.00 95.00 197 ASP A N 1
ATOM 1588 C CA . ASP A 1 197 ? 20.746 3.181 -12.947 1.00 95.00 197 ASP A CA 1
ATOM 1589 C C . ASP A 1 197 ? 20.607 3.018 -14.473 1.00 95.00 197 ASP A C 1
ATOM 1591 O O . ASP A 1 197 ? 21.273 3.704 -15.254 1.00 95.00 197 ASP A O 1
ATOM 1595 N N . VAL A 1 198 ? 19.783 2.071 -14.939 1.00 94.56 198 VAL A N 1
ATOM 1596 C CA . VAL A 1 198 ? 19.455 1.925 -16.368 1.00 94.56 198 VAL A CA 1
ATOM 1597 C C . VAL A 1 198 ? 18.480 3.007 -16.822 1.00 94.56 198 VAL A C 1
ATOM 1599 O O . VAL A 1 198 ? 18.713 3.606 -17.870 1.00 94.56 198 VAL A O 1
ATOM 1602 N N . GLU A 1 199 ? 17.431 3.286 -16.044 1.00 94.56 199 GLU A N 1
ATOM 1603 C CA . GLU A 1 199 ? 16.486 4.382 -16.299 1.00 94.56 199 GLU A CA 1
ATOM 1604 C C . GLU A 1 199 ? 17.201 5.735 -16.430 1.00 94.56 199 GLU A C 1
ATOM 1606 O O . GLU A 1 199 ? 16.943 6.468 -17.382 1.00 94.56 199 GLU A O 1
ATOM 1611 N N . GLU A 1 200 ? 18.158 6.034 -15.554 1.00 91.75 200 GLU A N 1
ATOM 1612 C CA . GLU A 1 200 ? 18.924 7.283 -15.596 1.00 91.75 200 GLU A CA 1
ATOM 1613 C C . GLU A 1 200 ? 19.840 7.375 -16.826 1.00 91.75 200 GLU A C 1
ATOM 1615 O O . GLU A 1 200 ? 19.939 8.427 -17.461 1.00 91.75 200 GLU A O 1
ATOM 1620 N N . ARG A 1 201 ? 20.492 6.268 -17.208 1.00 89.19 201 ARG A N 1
ATOM 1621 C CA . ARG A 1 201 ? 21.386 6.227 -18.382 1.00 89.19 201 ARG A CA 1
ATOM 1622 C C . ARG A 1 201 ? 20.636 6.204 -19.710 1.00 89.19 201 ARG A C 1
ATOM 1624 O O . ARG A 1 201 ? 21.169 6.661 -20.722 1.00 89.19 201 ARG A O 1
ATOM 1631 N N . ARG A 1 202 ? 19.440 5.617 -19.734 1.00 85.81 202 ARG A N 1
ATOM 1632 C CA . ARG A 1 202 ? 18.613 5.405 -20.929 1.00 85.81 202 ARG A CA 1
ATOM 1633 C C . ARG A 1 202 ? 17.156 5.744 -20.607 1.00 85.81 202 ARG A C 1
ATOM 1635 O O . ARG A 1 202 ? 16.315 4.843 -20.559 1.00 85.81 202 ARG A O 1
ATOM 1642 N N . PRO A 1 203 ? 16.831 7.034 -20.409 1.00 75.06 203 PRO A N 1
ATOM 1643 C CA . PRO A 1 203 ? 15.481 7.423 -20.045 1.00 75.06 203 PRO A CA 1
ATOM 1644 C C . PRO A 1 203 ? 14.490 6.932 -21.108 1.00 75.06 203 PRO A C 1
ATOM 1646 O O . PRO A 1 203 ? 14.787 7.027 -22.311 1.00 75.06 203 PRO A O 1
ATOM 1649 N N . PRO A 1 204 ? 13.313 6.422 -20.697 1.00 65.69 204 PRO A N 1
ATOM 1650 C CA . PRO A 1 204 ? 12.236 6.049 -21.601 1.00 65.69 204 PRO A CA 1
ATOM 1651 C C . PRO A 1 204 ? 11.860 7.257 -22.457 1.00 65.69 204 PRO A C 1
ATOM 1653 O O . PRO A 1 204 ? 11.134 8.158 -22.050 1.00 65.69 204 PRO A O 1
ATOM 1656 N N . THR A 1 205 ? 12.432 7.323 -23.652 1.00 62.81 205 THR A N 1
ATOM 1657 C CA . THR A 1 205 ? 12.228 8.445 -24.561 1.00 62.81 205 THR A CA 1
ATOM 1658 C C . THR A 1 205 ? 10.778 8.417 -25.026 1.00 62.81 205 THR A C 1
ATOM 1660 O O . THR A 1 205 ? 10.339 7.413 -25.591 1.00 62.81 205 THR A O 1
ATOM 1663 N N . LEU A 1 206 ? 10.055 9.527 -24.836 1.00 55.53 206 LEU A N 1
ATOM 1664 C CA . LEU A 1 206 ? 8.873 9.841 -25.636 1.00 55.53 206 LEU A CA 1
ATOM 1665 C C . LEU A 1 206 ? 9.325 9.767 -27.094 1.00 55.53 206 LEU A C 1
ATOM 1667 O O . LEU A 1 206 ? 10.108 10.601 -27.547 1.00 55.53 206 LEU A O 1
ATOM 1671 N N . SER A 1 207 ? 8.916 8.734 -27.823 1.00 48.22 207 SER A N 1
ATOM 1672 C CA . SER A 1 207 ? 9.180 8.674 -29.253 1.00 48.22 207 SER A CA 1
ATOM 1673 C C . SER A 1 207 ? 8.389 9.797 -29.921 1.00 48.22 207 SER A C 1
ATOM 1675 O O . SER A 1 207 ? 7.221 9.628 -30.272 1.00 48.22 207 SER A O 1
ATOM 1677 N N . THR A 1 208 ? 9.019 10.953 -30.110 1.00 41.25 208 THR A N 1
ATOM 1678 C CA . THR A 1 208 ? 8.542 12.039 -30.974 1.00 41.25 208 THR A CA 1
ATOM 1679 C C . THR A 1 208 ? 8.700 11.641 -32.446 1.00 41.25 208 THR A C 1
ATOM 1681 O O . THR A 1 208 ? 9.313 12.346 -33.238 1.00 41.25 208 THR A O 1
ATOM 1684 N N . THR A 1 209 ? 8.182 10.478 -32.833 1.00 43.72 209 THR A N 1
ATOM 1685 C CA . THR A 1 209 ? 8.226 9.974 -34.211 1.00 43.72 209 THR A CA 1
ATOM 1686 C C . THR A 1 209 ? 6.929 9.247 -34.555 1.00 43.72 209 THR A C 1
ATOM 1688 O O . THR A 1 209 ? 6.906 8.076 -34.911 1.00 43.72 209 THR A O 1
ATOM 1691 N N . ALA A 1 210 ? 5.829 9.998 -34.484 1.00 38.53 210 ALA A N 1
ATOM 1692 C CA . ALA A 1 210 ? 4.594 9.730 -35.226 1.00 38.53 210 ALA A CA 1
ATOM 1693 C C . ALA A 1 210 ? 4.176 10.939 -36.093 1.00 38.53 210 ALA A C 1
ATOM 1695 O O . ALA A 1 210 ? 3.004 11.113 -36.405 1.00 38.53 210 ALA A O 1
ATOM 1696 N N . TYR A 1 211 ? 5.136 11.773 -36.506 1.00 37.50 211 TYR A N 1
ATOM 1697 C CA . TYR A 1 211 ? 4.976 12.682 -37.642 1.00 37.50 211 TYR A CA 1
ATOM 1698 C C . TYR A 1 211 ? 6.145 12.441 -38.594 1.00 37.50 211 TYR A C 1
ATOM 1700 O O . TYR A 1 211 ? 7.302 12.664 -38.250 1.00 37.50 211 TYR A O 1
ATOM 1708 N N . GLY A 1 212 ? 5.826 11.862 -39.752 1.00 31.48 212 GLY A N 1
ATOM 1709 C CA . GLY A 1 212 ? 6.796 11.366 -40.721 1.00 31.48 212 GLY A CA 1
ATOM 1710 C C . GLY A 1 212 ? 7.690 12.451 -41.337 1.00 31.48 212 GLY A C 1
ATOM 1711 O O . GLY A 1 212 ? 7.407 13.647 -41.231 1.00 31.48 212 GLY A O 1
ATOM 1712 N N . PRO A 1 213 ? 8.763 12.039 -42.030 1.00 40.00 213 PRO A N 1
ATOM 1713 C CA . PRO A 1 213 ? 9.649 12.960 -42.720 1.00 40.00 213 PRO A CA 1
ATOM 1714 C C . PRO A 1 213 ? 8.907 13.578 -43.911 1.00 40.00 213 PRO A C 1
ATOM 1716 O O . PRO A 1 213 ? 8.682 12.920 -44.929 1.00 40.00 213 PRO A O 1
ATOM 1719 N N . LYS A 1 214 ? 8.541 14.862 -43.819 1.00 41.97 214 LYS A N 1
ATOM 1720 C CA . LYS A 1 214 ? 8.266 15.649 -45.025 1.00 41.97 214 LYS A CA 1
ATOM 1721 C C . LYS A 1 214 ? 9.587 15.790 -45.773 1.00 41.97 214 LYS A C 1
ATOM 1723 O O . LYS A 1 214 ? 10.462 16.549 -45.367 1.00 41.97 214 LYS A O 1
ATOM 1728 N N . ARG A 1 215 ? 9.717 15.024 -46.857 1.00 44.91 215 ARG A N 1
ATOM 1729 C CA . ARG A 1 215 ? 10.670 15.288 -47.936 1.00 44.91 215 ARG A CA 1
ATOM 1730 C C . ARG A 1 215 ? 10.562 16.768 -48.309 1.00 44.91 215 ARG A C 1
ATOM 1732 O O . ARG A 1 215 ? 9.517 17.194 -48.792 1.00 44.91 215 ARG A O 1
ATOM 1739 N N . ALA A 1 216 ? 11.614 17.536 -48.061 1.00 38.88 216 ALA A N 1
ATOM 1740 C CA . ALA A 1 216 ? 11.779 18.857 -48.644 1.00 38.88 216 ALA A CA 1
ATOM 1741 C C . ALA A 1 216 ? 12.563 18.692 -49.951 1.00 38.88 216 ALA A C 1
ATOM 1743 O O . ALA A 1 216 ? 13.773 18.891 -49.997 1.00 38.88 216 ALA A O 1
ATOM 1744 N N . ASP A 1 217 ? 11.852 18.271 -50.997 1.00 44.59 217 ASP A N 1
ATOM 1745 C CA . ASP A 1 217 ? 12.213 18.620 -52.367 1.00 44.59 217 ASP A CA 1
ATOM 1746 C C . ASP A 1 217 ? 11.651 20.018 -52.634 1.00 44.59 217 ASP A C 1
ATOM 1748 O O . ASP A 1 217 ? 10.436 20.186 -52.664 1.00 44.59 217 ASP A O 1
ATOM 1752 N N . SER A 1 218 ? 12.524 21.008 -52.824 1.00 38.94 218 SER A N 1
ATOM 1753 C CA . SER A 1 218 ? 12.303 22.093 -53.792 1.00 38.94 218 SER A CA 1
ATOM 1754 C C . SER A 1 218 ? 13.535 22.997 -53.866 1.00 38.94 218 SER A C 1
ATOM 1756 O O . SER A 1 218 ? 13.769 23.851 -53.008 1.00 38.94 218 SER A O 1
ATOM 1758 N N . ARG A 1 219 ? 14.315 22.809 -54.932 1.00 39.06 219 ARG A N 1
ATOM 1759 C CA . ARG A 1 219 ? 15.135 23.862 -55.538 1.00 39.06 219 ARG A CA 1
ATOM 1760 C C . ARG A 1 219 ? 14.213 24.894 -56.207 1.00 39.06 219 ARG A C 1
ATOM 1762 O O . ARG A 1 219 ? 13.213 24.490 -56.781 1.00 39.06 219 ARG A O 1
ATOM 1769 N N . LEU A 1 220 ? 14.654 26.158 -56.183 1.00 36.75 220 LEU A N 1
ATOM 1770 C CA . LEU A 1 220 ? 14.291 27.290 -57.058 1.00 36.75 220 LEU A CA 1
ATOM 1771 C C . LEU A 1 220 ? 12.791 27.637 -57.201 1.00 36.75 220 LEU A C 1
ATOM 1773 O O . LEU A 1 220 ? 12.054 26.942 -57.880 1.00 36.75 220 LEU A O 1
ATOM 1777 N N . ASP A 1 221 ? 12.363 28.802 -56.702 1.00 34.38 221 ASP A N 1
ATOM 1778 C CA . ASP A 1 221 ? 12.448 30.039 -57.491 1.00 34.38 221 ASP A CA 1
ATOM 1779 C C . ASP A 1 221 ? 12.140 31.308 -56.676 1.00 34.38 221 ASP A C 1
ATOM 1781 O O . ASP A 1 221 ? 11.577 31.282 -55.583 1.00 34.38 221 ASP A O 1
ATOM 1785 N N . LYS A 1 222 ? 12.634 32.420 -57.222 1.00 34.31 222 LYS A N 1
ATOM 1786 C CA . LYS A 1 222 ? 12.707 33.785 -56.682 1.00 34.31 222 LYS A CA 1
ATOM 1787 C C . LYS A 1 222 ? 11.348 34.479 -56.436 1.00 34.31 222 LYS A C 1
ATOM 1789 O O . LYS A 1 222 ? 10.324 34.052 -56.958 1.00 34.31 222 LYS A O 1
ATOM 1794 N N . PRO A 1 223 ? 11.358 35.606 -55.687 1.00 37.91 223 PRO A N 1
ATOM 1795 C CA . PRO A 1 223 ? 10.170 36.293 -55.195 1.00 37.91 223 PRO A CA 1
ATOM 1796 C C . PRO A 1 223 ? 9.658 37.360 -56.171 1.00 37.91 223 PRO A C 1
ATOM 1798 O O . PRO A 1 223 ? 10.445 38.055 -56.813 1.00 37.91 223 PRO A O 1
ATOM 1801 N N . MET A 1 224 ? 8.344 37.585 -56.179 1.00 29.30 224 MET A N 1
ATOM 1802 C CA . MET A 1 224 ? 7.772 38.865 -56.588 1.00 29.30 224 MET A CA 1
ATOM 1803 C C . MET A 1 224 ? 6.640 39.264 -55.648 1.00 29.30 224 MET A C 1
ATOM 1805 O O . MET A 1 224 ? 5.697 38.521 -55.395 1.00 29.30 224 MET A O 1
ATOM 1809 N N . ASN A 1 225 ? 6.819 40.459 -55.107 1.00 31.52 225 ASN A N 1
ATOM 1810 C CA . ASN A 1 225 ? 5.985 41.153 -54.152 1.00 31.52 225 ASN A CA 1
ATOM 1811 C C . ASN A 1 225 ? 5.278 42.282 -54.919 1.00 31.52 225 ASN A C 1
ATOM 1813 O O . ASN A 1 225 ? 5.954 43.045 -55.607 1.00 31.52 225 ASN A O 1
ATOM 1817 N N . ALA A 1 226 ? 3.958 42.400 -54.800 1.00 30.14 226 ALA A N 1
ATOM 1818 C CA . ALA A 1 226 ? 3.180 43.604 -55.109 1.00 30.14 226 ALA A CA 1
ATOM 1819 C C . ALA A 1 226 ? 1.833 43.466 -54.374 1.00 30.14 226 ALA A C 1
ATOM 1821 O O . ALA A 1 226 ? 1.121 42.496 -54.602 1.00 30.14 226 ALA A O 1
ATOM 1822 N N . SER A 1 227 ? 1.624 44.252 -53.306 1.00 30.09 227 SER A N 1
ATOM 1823 C CA . SER A 1 227 ? 0.720 45.427 -53.261 1.00 30.09 227 SER A CA 1
ATOM 1824 C C . SER A 1 227 ? -0.753 45.092 -53.529 1.00 30.09 227 SER A C 1
ATOM 1826 O O . SER A 1 227 ? -1.061 44.423 -54.499 1.00 30.09 227 SER A O 1
ATOM 1828 N N . ASN A 1 228 ? -1.757 45.601 -52.821 1.00 28.02 228 ASN A N 1
ATOM 1829 C CA . ASN A 1 228 ? -1.893 46.502 -51.675 1.00 28.02 228 ASN A CA 1
ATOM 1830 C C . ASN A 1 228 ? -3.408 46.502 -51.353 1.00 28.02 228 ASN A C 1
ATOM 1832 O O . ASN A 1 228 ? -4.186 46.380 -52.291 1.00 28.02 228 ASN A O 1
ATOM 1836 N N . ASN A 1 229 ? -3.783 46.683 -50.077 1.00 30.86 229 ASN A N 1
ATOM 1837 C CA . ASN A 1 229 ? -5.019 47.287 -49.520 1.00 30.86 229 ASN A CA 1
ATOM 1838 C C . ASN A 1 229 ? -6.386 46.990 -50.197 1.00 30.86 229 ASN A C 1
ATOM 1840 O O . ASN A 1 229 ? -6.574 47.151 -51.394 1.00 30.86 229 ASN A O 1
ATOM 1844 N N . THR A 1 230 ? -7.474 46.717 -49.468 1.00 31.72 230 THR A N 1
ATOM 1845 C CA . THR A 1 230 ? -8.311 47.759 -48.829 1.00 31.72 230 THR A CA 1
ATOM 1846 C C . THR A 1 230 ? -9.499 47.075 -48.115 1.00 31.72 230 THR A C 1
ATOM 1848 O O . THR A 1 230 ? -10.183 46.257 -48.723 1.00 31.72 230 THR A O 1
ATOM 1851 N N . ALA A 1 231 ? -9.757 47.411 -46.846 1.00 34.97 231 ALA A N 1
ATOM 1852 C CA . ALA A 1 231 ? -11.065 47.263 -46.172 1.00 34.97 231 ALA A CA 1
ATOM 1853 C C . ALA A 1 231 ? -11.895 48.541 -46.446 1.00 34.97 231 ALA A C 1
ATOM 1855 O O . ALA A 1 231 ? -11.254 49.569 -46.672 1.00 34.97 231 ALA A O 1
ATOM 1856 N N . PRO A 1 232 ? -13.249 48.569 -46.434 1.00 40.25 232 PRO A N 1
ATOM 1857 C CA . PRO A 1 232 ? -14.052 48.494 -45.191 1.00 40.25 232 PRO A CA 1
ATOM 1858 C C . PRO A 1 232 ? -15.440 47.815 -45.391 1.00 40.25 232 PRO A C 1
ATOM 1860 O O . PRO A 1 232 ? -15.934 47.695 -46.502 1.00 40.25 232 PRO A O 1
ATOM 1863 N N . GLY A 1 233 ? -16.102 47.241 -44.386 1.00 25.66 233 GLY A N 1
ATOM 1864 C CA . GLY A 1 233 ? -16.869 47.925 -43.339 1.00 25.66 233 GLY A CA 1
ATOM 1865 C C . GLY A 1 233 ? -18.149 47.109 -43.007 1.00 25.66 233 GLY A C 1
ATOM 1866 O O . GLY A 1 233 ? -18.544 46.268 -43.815 1.00 25.66 233 GLY A O 1
ATOM 1867 N N . PRO A 1 234 ? -18.775 47.303 -41.827 1.00 49.94 234 PRO A N 1
ATOM 1868 C CA . PRO A 1 234 ? -19.977 46.593 -41.349 1.00 49.94 234 PRO A CA 1
ATOM 1869 C C . PRO A 1 234 ? -21.273 47.355 -41.733 1.00 49.94 234 PRO A C 1
ATOM 1871 O O . PRO A 1 234 ? -21.163 48.467 -42.256 1.00 49.94 234 PRO A O 1
ATOM 1874 N N . PRO A 1 235 ? -22.498 46.823 -41.494 1.00 41.12 235 PRO A N 1
ATOM 1875 C CA . PRO A 1 235 ? -23.197 47.141 -40.227 1.00 41.12 235 PRO A CA 1
ATOM 1876 C C . PRO A 1 235 ? -24.258 46.113 -39.729 1.00 41.12 235 PRO A C 1
ATOM 1878 O O . PRO A 1 235 ? -24.714 45.265 -40.483 1.00 41.12 235 PRO A O 1
ATOM 1881 N N . ASN A 1 236 ? -24.634 46.261 -38.442 1.00 29.52 236 ASN A N 1
ATOM 1882 C CA . ASN A 1 236 ? -25.961 46.150 -37.775 1.00 29.52 236 ASN A CA 1
ATOM 1883 C C . ASN A 1 236 ? -27.004 45.115 -38.279 1.00 29.52 236 ASN A C 1
ATOM 1885 O O . ASN A 1 236 ? -27.256 44.993 -39.464 1.00 29.52 236 ASN A O 1
ATOM 1889 N N . SER A 1 237 ? -27.808 44.435 -37.454 1.00 28.03 237 SER A N 1
ATOM 1890 C CA . SER A 1 237 ? -28.526 44.890 -36.257 1.00 28.03 237 SER A CA 1
ATOM 1891 C C . SER A 1 237 ? -29.327 43.720 -35.653 1.00 28.03 237 SER A C 1
ATOM 1893 O O . SER A 1 237 ? -29.842 42.918 -36.423 1.00 28.03 237 SER A O 1
ATOM 1895 N N . SER A 1 238 ? -29.561 43.772 -34.331 1.00 29.81 238 SER A N 1
ATOM 1896 C CA . SER A 1 238 ? -30.812 43.382 -33.630 1.00 29.81 238 SER A CA 1
ATOM 1897 C C . SER A 1 238 ? -31.243 41.898 -33.618 1.00 29.81 238 SER A C 1
ATOM 1899 O O . SER A 1 238 ? -31.023 41.169 -34.566 1.00 29.81 238 SER A O 1
ATOM 1901 N N . ALA A 1 239 ? -31.974 41.344 -32.649 1.00 30.03 239 ALA A N 1
ATOM 1902 C CA . ALA A 1 239 ? -32.414 41.662 -31.285 1.00 30.03 239 ALA A CA 1
ATOM 1903 C C . ALA A 1 239 ? -33.465 40.573 -30.950 1.00 30.03 239 ALA A C 1
ATOM 1905 O O . ALA A 1 239 ? -34.350 40.397 -31.776 1.00 30.03 239 ALA A O 1
ATOM 1906 N N . PHE A 1 240 ? -33.418 39.954 -29.750 1.00 28.19 240 PHE A N 1
ATOM 1907 C CA . PHE A 1 240 ? -34.572 39.367 -29.009 1.00 28.19 240 PHE A CA 1
ATOM 1908 C C . PHE A 1 240 ? -35.356 38.195 -29.706 1.00 28.19 240 PHE A C 1
ATOM 1910 O O . PHE A 1 240 ? -35.322 38.051 -30.912 1.00 28.19 240 PHE A O 1
ATOM 1917 N N . GLN A 1 241 ? -36.075 37.236 -29.101 1.00 30.34 241 GLN A N 1
ATOM 1918 C CA . GLN A 1 241 ? -36.562 36.939 -27.751 1.00 30.34 241 GLN A CA 1
ATOM 1919 C C . GLN A 1 241 ? -37.079 35.471 -27.704 1.00 30.34 241 GLN A C 1
ATOM 1921 O O . GLN A 1 241 ? -37.660 34.991 -28.669 1.00 30.34 241 GLN A O 1
ATOM 1926 N N . ILE A 1 242 ? -36.859 34.803 -26.565 1.00 32.28 242 ILE A N 1
ATOM 1927 C CA . ILE A 1 242 ? -37.721 33.895 -25.765 1.00 32.28 242 ILE A CA 1
ATOM 1928 C C . ILE A 1 242 ? -38.927 33.186 -26.432 1.00 32.28 242 ILE A C 1
ATOM 1930 O O . ILE A 1 242 ? -39.809 33.810 -27.015 1.00 32.28 242 ILE A O 1
ATOM 1934 N N . SER A 1 243 ? -39.089 31.889 -26.130 1.00 29.97 243 SER A N 1
ATOM 1935 C CA . SER A 1 243 ? -40.418 31.262 -25.998 1.00 29.97 243 SER A CA 1
ATOM 1936 C C . SER A 1 243 ? -40.436 30.241 -24.855 1.00 29.97 243 SER A C 1
ATOM 1938 O O . SER A 1 243 ? -39.791 29.198 -24.925 1.00 29.97 243 SER A O 1
ATOM 1940 N N . GLU A 1 244 ? -41.190 30.555 -23.802 1.00 31.61 244 GLU A N 1
ATOM 1941 C CA . GLU A 1 244 ? -41.687 29.605 -22.805 1.00 31.61 244 GLU A CA 1
ATOM 1942 C C . GLU A 1 244 ? -42.818 28.764 -23.407 1.00 31.61 244 GLU A C 1
ATOM 1944 O O . GLU A 1 244 ? -43.662 29.291 -24.128 1.00 31.61 244 GLU A O 1
ATOM 1949 N N . THR A 1 245 ? -42.914 27.486 -23.033 1.00 35.22 245 THR A N 1
ATOM 1950 C CA . THR A 1 245 ? -44.201 26.773 -23.011 1.00 35.22 245 THR A CA 1
ATOM 1951 C C . THR A 1 245 ? -44.249 25.804 -21.827 1.00 35.22 245 THR A C 1
ATOM 1953 O O . THR A 1 245 ? -43.463 24.868 -21.716 1.00 35.22 245 THR A O 1
ATOM 1956 N N . THR A 1 246 ? -45.193 26.044 -20.916 1.00 38.00 246 THR A N 1
ATOM 1957 C CA . THR A 1 246 ? -45.697 25.063 -19.941 1.00 38.00 246 THR A CA 1
ATOM 1958 C C . THR A 1 246 ? -46.785 24.209 -20.606 1.00 38.00 246 THR A C 1
ATOM 1960 O O . THR A 1 246 ? -47.454 24.688 -21.525 1.00 38.00 246 THR A O 1
ATOM 1963 N N . PRO A 1 247 ? -47.074 23.000 -20.089 1.00 43.19 247 PRO A N 1
ATOM 1964 C CA . PRO A 1 247 ? -48.420 22.837 -19.530 1.00 43.19 247 PRO A CA 1
ATOM 1965 C C . PRO A 1 247 ? -48.530 21.955 -18.265 1.00 43.19 247 PRO A C 1
ATOM 1967 O O . PRO A 1 247 ? -48.027 20.842 -18.194 1.00 43.19 247 PRO A O 1
ATOM 1970 N N . ARG A 1 248 ? -49.332 22.485 -17.329 1.00 33.03 248 ARG A N 1
ATOM 1971 C CA . ARG A 1 248 ? -50.492 21.887 -16.628 1.00 33.03 248 ARG A CA 1
ATOM 1972 C C . ARG A 1 248 ? -50.350 20.637 -15.733 1.00 33.03 248 ARG A C 1
ATOM 1974 O O . ARG A 1 248 ? -50.179 19.505 -16.163 1.00 33.03 248 ARG A O 1
ATOM 1981 N N . THR A 1 249 ? -50.676 20.894 -14.469 1.00 35.78 249 THR A N 1
ATOM 1982 C CA . THR A 1 249 ? -51.149 20.017 -13.390 1.00 35.78 249 THR A CA 1
ATOM 1983 C C . THR A 1 249 ? -52.383 19.168 -13.744 1.00 35.78 249 THR A C 1
ATOM 1985 O O . THR A 1 249 ? -53.348 19.670 -14.322 1.00 35.78 249 THR A O 1
ATOM 1988 N N . LYS A 1 250 ? -52.426 17.928 -13.231 1.00 44.66 250 LYS A N 1
ATOM 1989 C CA . LYS A 1 250 ? -53.660 17.238 -12.808 1.00 44.66 250 LYS A CA 1
ATOM 1990 C C . LYS A 1 250 ? -53.444 16.572 -11.443 1.00 44.66 250 LYS A C 1
ATOM 1992 O O . LYS A 1 250 ? -52.599 15.697 -11.301 1.00 44.66 250 LYS A O 1
ATOM 1997 N N . LYS A 1 251 ? -54.235 17.014 -10.459 1.00 39.41 251 LYS A N 1
ATOM 1998 C CA . LYS A 1 251 ? -54.589 16.276 -9.237 1.00 39.41 251 LYS A CA 1
ATOM 1999 C C . LYS A 1 251 ? -55.489 15.100 -9.623 1.00 39.41 251 LYS A C 1
ATOM 2001 O O . LYS A 1 251 ? -56.445 15.328 -10.359 1.00 39.41 251 LYS A O 1
ATOM 2006 N N . ILE A 1 252 ? -55.262 13.927 -9.037 1.00 45.97 252 ILE A N 1
ATOM 2007 C CA . ILE A 1 252 ? -56.334 13.007 -8.636 1.00 45.97 252 ILE A CA 1
ATOM 2008 C C . ILE A 1 252 ? -55.965 12.498 -7.239 1.00 45.97 252 ILE A C 1
ATOM 2010 O O . ILE A 1 252 ? -54.940 11.848 -7.058 1.00 45.97 252 ILE A O 1
ATOM 2014 N N . ALA A 1 253 ? -56.783 12.879 -6.265 1.00 49.75 253 ALA A N 1
ATOM 2015 C CA . ALA A 1 253 ? -57.006 12.139 -5.036 1.00 49.75 253 ALA A CA 1
ATOM 2016 C C . ALA A 1 253 ? -58.301 11.344 -5.256 1.00 49.75 253 ALA A C 1
ATOM 2018 O O . ALA A 1 253 ? -59.224 11.910 -5.837 1.00 49.75 253 ALA A O 1
ATOM 2019 N N . ASP A 1 254 ? -58.339 10.067 -4.872 1.00 44.66 254 ASP A N 1
ATOM 2020 C CA . ASP A 1 254 ? -59.332 9.520 -3.933 1.00 44.66 254 ASP A CA 1
ATOM 2021 C C . ASP A 1 254 ? -59.277 7.981 -3.849 1.00 44.66 254 ASP A C 1
ATOM 2023 O O . ASP A 1 254 ? -59.283 7.282 -4.858 1.00 44.66 254 ASP A O 1
ATOM 2027 N N . GLN A 1 255 ? -59.246 7.524 -2.591 1.00 43.78 255 GLN A N 1
ATOM 2028 C CA . GLN A 1 255 ? -60.027 6.434 -1.984 1.00 43.78 255 GLN A CA 1
ATOM 2029 C C . GLN A 1 255 ? -59.922 5.003 -2.541 1.00 43.78 255 GLN A C 1
ATOM 2031 O O . GLN A 1 255 ? -60.553 4.636 -3.528 1.00 43.78 255 GLN A O 1
ATOM 2036 N N . THR A 1 256 ? -59.291 4.120 -1.762 1.00 53.41 256 THR A N 1
ATOM 2037 C CA . THR A 1 256 ? -60.014 3.190 -0.862 1.00 53.41 256 THR A CA 1
ATOM 2038 C C . THR A 1 256 ? -59.101 2.705 0.256 1.00 53.41 256 THR A C 1
ATOM 2040 O O . THR A 1 256 ? -57.877 2.619 0.012 1.00 53.41 256 THR A O 1
#

Foldseek 3Di:
DDDDDDDDDDDDDDDDDPDDQPAPLADALVRLVVLVVVLVVVCVVVVPPDQVVSLVVSVVNCVSHPNCPVLCVVCVVVLVPFGQFAADPPDPDPPHTQDGRNSVVSNCSRCPVCSLVVLLVVLVVQAQDLFLCSLVVSLVVLVVSLVSCRPHPSRDDLLRSLVSSVVRYDPVLVVLCVVLVQDSPDRSVVSSVSSNVSSNVPPSDPPPPPPDDDPPDDDDDDDDDDDDDDDDDDDDDDDDDDDDDDDDDDDDDDDD

Organism: NCBI:txid2804957

Sequence (256 aa):
MARNVSGSGWVDMGTLKAGCQLLIPNPNLDALEELWGYVITNLEDRDITDEALKKKEFLRCFAKWSTLKETIAEISHSLPSKAWVEVDTSSTDPDDFTCRPFFDAIRDKILGNDWARIYDLKRDKYVMLPDATGFSKLVTLMETHNRRLRGTMYHRSNEVLQTLIMQKLPDKFRADLRDCKVSENLPYADWKTACKDVEERRPPTLSTTAYGPKRADSRLDKPMNASNNTAPGPPNSSAFQISETTPRTKKIADQT

Secondary structure (DSSP, 8-state):
--------------SS-S------SS--HHHHHHHHHHHHHHHHHTT---HHHHHHHHHHHHTT-HHHHHHHHHHTTTSTTS-S-EE-TT---TT-EEE-HHHHHHHHHHH-TTHHHHHHGGGGG----SSTTHHHHHHHHHHHHHHHTTTSTT---HHHHHHHHHHHS-HHHHHHHHHTT--TTS-HHHHHHHHHHHHHHS-------SS---------------------------------------------

Radius of gyration: 30.62 Å; chains: 1; bounding box: 83×62×84 Å